Protein AF-A0A3A1YUF2-F1 (afdb_monomer_lite)

Sequence (286 aa):
MSAADQNLKYRLTNESRQTLGVTVYRIQALRDIEIDLPGVRRRVRAGELGGFVMSERNLSQTGQAWVADQALVIQHAHVGDDALLEDKAVARNWAQVQGKSRICGQTHIAERLQIKDLILLRGDWSRPEDIKAYREFSLLSNRYVRANASRLARLAMTHLQSDEALMQWHQNLQNMLPQANWTHNQVAARAQCLESVKALKYDRVEMRKVIEQMRGHLDLAYGSVLRELSKQLASYTKHADLLVDDIALAIRYNRVLDKAGLDEGDFRLMATPEYNGPDVLDADTE

Foldseek 3Di:
DPPVLQLFQKDFDPDWDQDPNAIKTKIFGQAWAFQDAVPDTDIDHHGHIAEIERDCQAEDRDAREGHHDPEYGYDLHHTDHNEYHDDHEYEDANEYHDEREYEDDNEYDYDNHYHYNYYHHHDYNPDPVNSVVVVVVLVVLLVVLLVLLLVLLQLLVLQLPQPVVLVVLLVLLVVPDDDPPDDPLQVVLSVLLNVLSVLSVVLSVVLVVLLVVLQVCLPPSPSVSSVVSSVSSNVSSVSNVVSLVSNLVSCVVHPVNVVSVDHSVVSCCNRRNRRPDDRSRDPPPD

Structure (mmCIF, N/CA/C/O backbone):
data_AF-A0A3A1YUF2-F1
#
_entry.id   AF-A0A3A1YUF2-F1
#
loop_
_atom_site.group_PDB
_atom_site.id
_atom_site.type_symbol
_atom_site.label_atom_id
_atom_site.label_alt_id
_atom_site.label_comp_id
_atom_site.label_asym_id
_atom_site.label_entity_id
_atom_site.label_seq_id
_atom_site.pdbx_PDB_ins_code
_atom_site.Cartn_x
_atom_site.Cartn_y
_atom_site.Cartn_z
_atom_site.occupancy
_atom_site.B_iso_or_equiv
_atom_site.auth_seq_id
_atom_site.auth_comp_id
_atom_site.auth_asym_id
_atom_site.auth_atom_id
_atom_site.pdbx_PDB_model_num
ATOM 1 N N . MET A 1 1 ? -36.509 -4.911 8.812 1.00 50.56 1 MET A N 1
ATOM 2 C CA . MET A 1 1 ? -35.325 -4.062 8.564 1.00 50.56 1 MET A CA 1
ATOM 3 C C . MET A 1 1 ? -35.785 -2.869 7.763 1.00 50.56 1 MET A C 1
ATOM 5 O O . MET A 1 1 ? -36.506 -3.065 6.790 1.00 50.56 1 MET A O 1
ATOM 9 N N . SER A 1 2 ? -35.467 -1.662 8.223 1.00 46.28 2 SER A N 1
ATOM 10 C CA . SER A 1 2 ? -35.780 -0.448 7.462 1.00 46.28 2 SER A CA 1
ATOM 11 C C . SER A 1 2 ? -34.851 -0.358 6.244 1.00 46.28 2 SER A C 1
ATOM 13 O O . SER A 1 2 ? -33.801 -1.000 6.223 1.00 46.28 2 SER A O 1
ATOM 15 N N . ALA A 1 3 ? -35.195 0.444 5.233 1.00 53.06 3 ALA A N 1
ATOM 16 C CA . ALA A 1 3 ? -34.330 0.662 4.067 1.00 53.06 3 ALA A CA 1
ATOM 17 C C . ALA A 1 3 ? -32.933 1.223 4.433 1.00 53.06 3 ALA A C 1
ATOM 19 O O . ALA A 1 3 ? -32.002 1.091 3.645 1.00 53.06 3 ALA A O 1
ATOM 20 N N . ALA A 1 4 ? -32.760 1.787 5.638 1.00 55.41 4 ALA A N 1
ATOM 21 C CA . ALA A 1 4 ? -31.475 2.267 6.145 1.00 55.41 4 ALA A CA 1
ATOM 22 C C . ALA A 1 4 ? -30.536 1.139 6.634 1.00 55.41 4 ALA A C 1
ATOM 24 O O . ALA A 1 4 ? -29.321 1.319 6.627 1.00 55.41 4 ALA A O 1
ATOM 25 N N . ASP A 1 5 ? -31.066 -0.038 6.994 1.00 56.66 5 ASP A N 1
ATOM 26 C CA . ASP A 1 5 ? -30.263 -1.161 7.513 1.00 56.66 5 ASP A CA 1
ATOM 27 C C . ASP A 1 5 ? -29.529 -1.947 6.415 1.00 56.66 5 ASP A C 1
ATOM 29 O O . ASP A 1 5 ? -28.624 -2.724 6.712 1.00 56.66 5 ASP A O 1
ATOM 33 N N . GLN A 1 6 ? -29.910 -1.784 5.143 1.00 63.34 6 GLN A N 1
ATOM 34 C CA . GLN A 1 6 ? -29.400 -2.625 4.051 1.00 63.34 6 GLN A CA 1
ATOM 35 C C . GLN A 1 6 ? -27.923 -2.384 3.707 1.00 63.34 6 GLN A C 1
ATOM 37 O O . GLN A 1 6 ? -27.335 -3.202 3.006 1.00 63.34 6 GLN A O 1
ATOM 42 N N . ASN A 1 7 ? -27.316 -1.299 4.200 1.00 82.81 7 ASN A N 1
ATOM 43 C CA . ASN A 1 7 ? -25.930 -0.947 3.878 1.00 82.81 7 ASN A CA 1
ATOM 44 C C . ASN A 1 7 ? -25.003 -0.859 5.103 1.00 82.81 7 ASN A C 1
ATOM 46 O O . ASN A 1 7 ? -23.858 -0.421 4.988 1.00 82.81 7 ASN A O 1
ATOM 50 N N . LEU A 1 8 ? -25.488 -1.258 6.281 1.00 93.56 8 LEU A N 1
ATOM 51 C CA . LEU A 1 8 ? -24.674 -1.297 7.493 1.00 93.56 8 LEU A CA 1
ATOM 52 C C . LEU A 1 8 ? -23.756 -2.525 7.483 1.00 93.56 8 LEU A C 1
ATOM 54 O O . LEU A 1 8 ? -24.117 -3.601 7.007 1.00 93.56 8 LEU A O 1
ATOM 58 N N . LYS A 1 9 ? -22.553 -2.373 8.039 1.00 96.50 9 LYS A N 1
ATOM 59 C CA . LYS A 1 9 ? -21.593 -3.472 8.194 1.00 96.50 9 LYS A CA 1
ATOM 60 C C . LYS A 1 9 ? -21.956 -4.358 9.383 1.00 96.50 9 LYS A C 1
ATOM 62 O O . LYS A 1 9 ? -21.853 -5.580 9.293 1.00 96.50 9 LYS A O 1
ATOM 67 N N . TYR A 1 10 ? -22.383 -3.751 10.485 1.00 97.94 10 TYR A N 1
ATOM 68 C CA . TYR A 1 10 ? -22.740 -4.449 11.717 1.00 97.94 10 TYR A CA 1
ATOM 69 C C . TYR A 1 10 ? -23.825 -3.698 12.493 1.00 97.94 10 TYR A C 1
ATOM 71 O O . TYR A 1 10 ? -24.058 -2.512 12.255 1.00 97.94 10 TYR A O 1
ATOM 79 N N . ARG A 1 11 ? -24.448 -4.383 13.456 1.00 97.81 11 ARG A N 1
ATOM 80 C CA . ARG A 1 11 ? -25.351 -3.787 14.453 1.00 97.81 11 ARG A CA 1
ATOM 81 C C . ARG A 1 11 ? -24.926 -4.120 15.878 1.00 97.81 11 ARG A 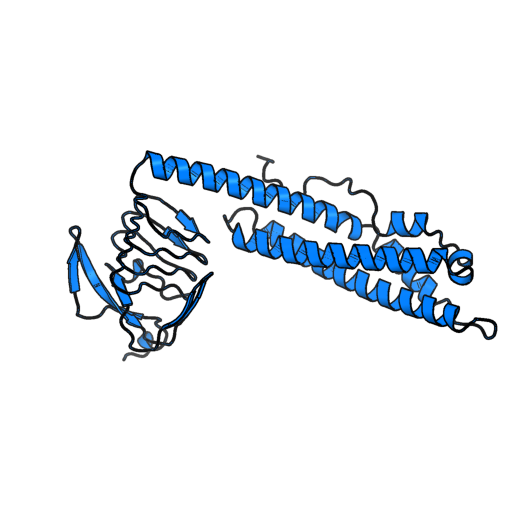C 1
ATOM 83 O O . ARG A 1 11 ? -24.278 -5.143 16.107 1.00 97.81 11 ARG A O 1
ATOM 90 N N . LEU A 1 12 ? -25.351 -3.296 16.832 1.00 98.19 12 LEU A N 1
ATOM 91 C CA . LEU A 1 12 ? -25.324 -3.646 18.253 1.00 98.19 12 LEU A CA 1
ATOM 92 C C . LEU A 1 12 ? -26.486 -4.598 18.565 1.00 98.19 12 LEU A C 1
ATOM 94 O O . LEU A 1 12 ? -27.598 -4.420 18.067 1.00 98.19 12 LEU A O 1
ATOM 98 N N . THR A 1 13 ? -26.228 -5.627 19.364 1.00 98.19 13 THR A N 1
ATOM 99 C CA . THR A 1 13 ? -27.254 -6.575 19.821 1.00 98.19 13 THR A CA 1
ATOM 100 C C . THR A 1 13 ? -27.750 -6.220 21.226 1.00 98.19 13 THR A C 1
ATOM 102 O O . THR A 1 13 ? -27.206 -5.342 21.893 1.00 98.19 13 THR A O 1
ATOM 105 N N . ASN A 1 14 ? -28.766 -6.945 21.703 1.00 97.00 14 ASN A N 1
ATOM 106 C CA . ASN A 1 14 ? -29.275 -6.806 23.071 1.00 97.00 14 ASN A CA 1
ATOM 107 C C . ASN A 1 14 ? -28.383 -7.500 24.122 1.00 97.00 14 ASN A C 1
ATOM 109 O O . ASN A 1 14 ? -28.607 -7.320 25.319 1.00 97.00 14 ASN A O 1
ATOM 113 N N . GLU A 1 15 ? -27.385 -8.294 23.708 1.00 97.88 15 GLU A N 1
ATOM 114 C CA . GLU A 1 15 ? -26.385 -8.845 24.628 1.00 97.88 15 GLU A CA 1
ATOM 115 C C . GLU A 1 15 ? -25.483 -7.697 25.096 1.00 97.88 15 GLU A C 1
ATOM 117 O O . GLU A 1 15 ? -24.691 -7.147 24.325 1.00 97.88 15 GLU A O 1
ATOM 122 N N . SER A 1 16 ? -25.619 -7.329 26.369 1.00 97.06 16 SER A N 1
ATOM 123 C CA . SER A 1 16 ? -24.872 -6.234 26.979 1.00 97.06 16 SER A CA 1
ATOM 124 C C . SER A 1 16 ? -24.291 -6.625 28.332 1.00 97.06 16 SER A C 1
ATOM 126 O O . SER A 1 16 ? -24.786 -7.530 29.007 1.00 97.06 16 SER A O 1
ATOM 128 N N . ARG A 1 17 ? -23.208 -5.950 28.729 1.00 96.81 17 ARG A N 1
ATOM 129 C CA . ARG A 1 17 ? -22.600 -6.113 30.056 1.00 96.81 17 ARG A CA 1
ATOM 130 C C . ARG A 1 17 ? -21.984 -4.815 30.560 1.00 96.81 17 ARG A C 1
ATOM 132 O O . ARG A 1 17 ? -21.556 -3.973 29.775 1.00 96.81 17 ARG A O 1
ATOM 139 N N . GLN A 1 18 ? -21.903 -4.688 31.881 1.00 96.50 18 GLN A N 1
ATOM 140 C CA . GLN A 1 18 ? -21.123 -3.648 32.550 1.00 96.50 18 GLN A CA 1
ATOM 141 C C . GLN A 1 18 ? -19.660 -4.089 32.639 1.00 96.50 18 GLN A C 1
ATOM 143 O O . GLN A 1 18 ? -19.352 -5.188 33.101 1.00 96.50 18 GLN A O 1
ATOM 148 N N . THR A 1 19 ? -18.738 -3.264 32.154 1.00 92.06 19 THR A N 1
ATOM 149 C CA . THR A 1 19 ? -17.296 -3.542 32.180 1.00 92.06 19 THR A CA 1
ATOM 150 C C . THR A 1 19 ? -16.536 -2.225 32.204 1.00 92.06 19 THR A C 1
ATOM 152 O O . THR A 1 19 ? -16.857 -1.318 31.445 1.00 92.06 19 THR A O 1
ATOM 155 N N . LEU A 1 20 ? -15.527 -2.106 33.075 1.00 88.19 20 LEU A N 1
ATOM 156 C CA . LEU A 1 20 ? -14.700 -0.894 33.207 1.00 88.19 20 LEU A CA 1
ATOM 157 C C . LEU A 1 20 ? -15.525 0.402 33.391 1.00 88.19 20 LEU A C 1
ATOM 159 O O . LEU A 1 20 ? -15.140 1.462 32.906 1.00 88.19 20 LEU A O 1
ATOM 163 N N . GLY A 1 21 ? -16.666 0.308 34.084 1.00 91.00 21 GLY A N 1
ATOM 164 C CA . GLY A 1 21 ? -17.545 1.447 34.376 1.00 91.00 21 GLY A CA 1
ATOM 165 C C . GLY A 1 21 ? -18.433 1.907 33.215 1.00 91.00 21 GLY A C 1
ATOM 166 O O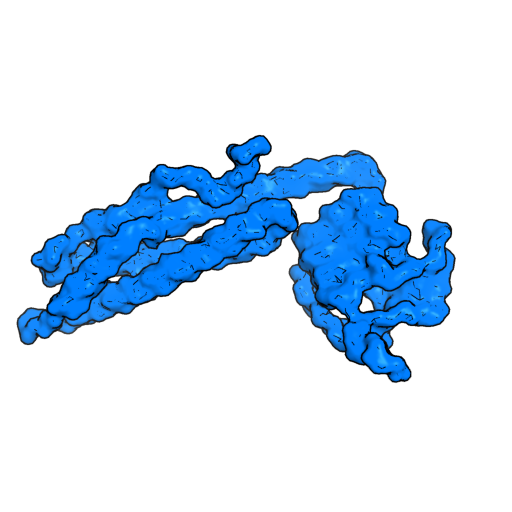 . GLY A 1 21 ? -19.076 2.946 33.335 1.00 91.00 21 GLY A O 1
ATOM 167 N N . VAL A 1 22 ? -18.485 1.163 32.105 1.00 95.50 22 VAL A N 1
ATOM 168 C CA . VAL A 1 22 ? -19.361 1.457 30.963 1.00 95.50 22 VAL A CA 1
ATOM 169 C C . VAL A 1 22 ? -20.212 0.246 30.586 1.00 95.50 22 VAL A C 1
ATOM 171 O O . VAL A 1 22 ? -19.826 -0.906 30.792 1.00 95.50 22 VAL A O 1
ATOM 174 N N . THR A 1 23 ? -21.381 0.507 30.000 1.00 97.94 23 THR A N 1
ATOM 175 C CA . THR A 1 23 ? -22.179 -0.536 29.343 1.00 97.94 23 THR A CA 1
ATOM 176 C C . THR A 1 23 ? -21.652 -0.760 27.934 1.00 97.94 23 THR A C 1
ATOM 178 O O . THR A 1 23 ? -21.438 0.197 27.192 1.00 97.94 23 THR A O 1
ATOM 181 N N . VAL A 1 24 ? -21.452 -2.022 27.567 1.00 98.38 24 VAL A N 1
ATOM 182 C CA . VAL A 1 24 ? -21.020 -2.418 26.225 1.00 98.38 24 VAL A CA 1
ATOM 183 C C . VAL A 1 24 ? -21.976 -3.424 25.619 1.00 98.38 24 VAL A C 1
ATOM 185 O O . VAL A 1 24 ? -22.599 -4.196 26.345 1.00 98.38 24 VAL A O 1
ATOM 188 N N . TYR A 1 25 ? -22.048 -3.427 24.293 1.00 98.56 25 TYR A N 1
ATOM 189 C CA . TYR A 1 25 ? -22.961 -4.240 23.502 1.00 98.56 25 TYR A CA 1
ATOM 190 C C . TYR A 1 25 ? -22.169 -5.135 22.558 1.00 98.56 25 TYR A C 1
ATOM 192 O O . TYR A 1 25 ? -21.207 -4.691 21.923 1.00 98.56 25 TYR A O 1
ATOM 200 N N . ARG A 1 26 ? -22.572 -6.401 22.466 1.00 98.62 26 ARG A N 1
ATOM 201 C CA . ARG A 1 26 ? -22.025 -7.346 21.491 1.00 98.62 26 ARG A CA 1
ATOM 202 C C . ARG A 1 26 ? -22.400 -6.886 20.085 1.00 98.62 26 ARG A C 1
ATOM 204 O O . ARG A 1 26 ? -23.567 -6.562 19.845 1.00 98.62 26 ARG A O 1
ATOM 211 N N . ILE A 1 27 ? -21.445 -6.910 19.160 1.00 98.56 27 ILE A N 1
ATOM 212 C CA . ILE A 1 27 ? -21.705 -6.618 17.744 1.00 98.56 27 ILE A CA 1
ATOM 213 C C . ILE A 1 27 ? -22.105 -7.874 16.965 1.00 98.56 27 ILE A C 1
ATOM 215 O O . ILE A 1 27 ? -21.658 -8.978 17.277 1.00 98.56 27 ILE A O 1
ATOM 219 N N . GLN A 1 28 ? -22.907 -7.695 15.917 1.00 98.44 28 GLN A N 1
ATOM 220 C CA . GLN A 1 28 ? -23.255 -8.741 14.956 1.00 98.44 28 GLN A CA 1
ATOM 221 C C . GLN A 1 28 ? -23.063 -8.239 13.525 1.00 98.44 28 GLN A C 1
ATOM 223 O O . GLN A 1 28 ? -23.552 -7.159 13.183 1.00 98.44 28 GLN A O 1
ATOM 228 N N . ALA A 1 29 ? -22.393 -9.032 12.690 1.00 98.19 29 ALA A N 1
ATOM 229 C CA . ALA A 1 29 ? -22.180 -8.718 11.283 1.00 98.19 29 ALA A CA 1
ATOM 230 C C . ALA A 1 29 ? -23.509 -8.742 10.512 1.00 98.19 29 ALA A C 1
ATOM 232 O O . ALA A 1 29 ? -24.333 -9.637 10.701 1.00 98.19 29 ALA A O 1
ATOM 233 N N . LEU A 1 30 ? -23.716 -7.770 9.625 1.00 97.44 30 LEU A N 1
ATOM 234 C CA . LEU A 1 30 ? -24.902 -7.687 8.758 1.00 97.44 30 LEU A CA 1
ATOM 235 C C . LEU A 1 30 ? -24.618 -8.124 7.317 1.00 97.44 30 LEU A C 1
ATOM 237 O O . LEU A 1 30 ? -25.541 -8.363 6.544 1.00 97.44 30 LEU A O 1
ATOM 241 N N . ARG A 1 31 ? -23.339 -8.268 6.973 1.00 95.56 31 ARG A N 1
ATOM 242 C CA . ARG A 1 31 ? -22.833 -8.765 5.694 1.00 95.56 31 ARG A CA 1
ATOM 243 C C . ARG A 1 31 ? -21.515 -9.494 5.919 1.00 95.56 31 ARG A C 1
ATOM 245 O O . ARG A 1 31 ? -20.941 -9.391 7.001 1.00 95.56 31 ARG A O 1
ATOM 252 N N . ASP A 1 32 ? -21.035 -10.181 4.892 1.00 96.75 32 ASP A N 1
ATOM 253 C CA . ASP A 1 32 ? -19.700 -10.769 4.923 1.00 96.75 32 ASP A CA 1
ATOM 254 C C . ASP A 1 32 ? -18.628 -9.667 4.990 1.00 96.75 32 ASP A C 1
ATOM 256 O O . ASP A 1 32 ? -18.712 -8.662 4.277 1.00 96.75 32 ASP A O 1
ATOM 260 N N . ILE A 1 33 ? -17.628 -9.859 5.850 1.00 97.00 33 ILE A N 1
ATOM 261 C CA . ILE A 1 33 ? -16.488 -8.949 6.040 1.00 97.00 33 ILE A CA 1
ATOM 262 C C . ILE A 1 33 ? -15.215 -9.759 5.812 1.00 97.00 33 ILE A C 1
ATOM 264 O O . ILE A 1 33 ? -15.014 -10.805 6.436 1.00 97.00 33 ILE A O 1
ATOM 268 N N . GLU A 1 34 ? -14.366 -9.286 4.906 1.00 97.00 34 GLU A N 1
ATOM 269 C CA . GLU A 1 34 ? -13.116 -9.957 4.551 1.00 97.00 34 GLU A CA 1
ATOM 270 C C . GLU A 1 34 ? -11.965 -9.376 5.358 1.00 97.00 34 GLU A C 1
ATOM 272 O O . GLU A 1 34 ? -11.622 -8.204 5.221 1.00 97.00 34 GLU A O 1
ATOM 277 N N . ILE A 1 35 ? -11.345 -10.212 6.183 1.00 96.62 35 ILE A N 1
ATOM 278 C CA . ILE A 1 35 ? -10.164 -9.857 6.959 1.00 96.62 35 ILE A CA 1
ATOM 279 C C . ILE A 1 35 ? -8.937 -10.379 6.214 1.00 96.62 35 ILE A C 1
ATOM 281 O O . ILE A 1 35 ? -8.711 -11.589 6.169 1.00 96.62 35 ILE A O 1
ATOM 285 N N . ASP A 1 36 ? -8.133 -9.467 5.665 1.00 94.19 36 ASP A N 1
ATOM 286 C CA . ASP A 1 36 ? -6.840 -9.757 5.029 1.00 94.19 36 ASP A CA 1
ATOM 287 C C . ASP A 1 36 ? -5.730 -8.921 5.680 1.00 94.19 36 ASP A C 1
ATOM 289 O O . ASP A 1 36 ? -5.407 -7.805 5.261 1.00 94.19 36 ASP A O 1
ATOM 293 N N . LEU A 1 37 ? -5.157 -9.477 6.748 1.00 91.31 37 LEU A N 1
ATOM 294 C CA . LEU A 1 37 ? -4.070 -8.885 7.522 1.00 91.31 37 LEU A CA 1
ATOM 295 C C . LEU A 1 37 ? -2.851 -9.820 7.529 1.00 91.31 37 LEU A C 1
ATOM 297 O O . LEU A 1 37 ? -2.991 -11.035 7.359 1.00 91.31 37 LEU A O 1
ATOM 301 N N . PRO A 1 38 ? -1.627 -9.310 7.760 1.00 82.06 38 PRO A N 1
ATOM 302 C CA . PRO A 1 38 ? -0.458 -10.176 7.852 1.00 82.06 38 PRO A CA 1
ATOM 303 C C . PRO A 1 38 ? -0.636 -11.238 8.948 1.00 82.06 38 PRO A C 1
ATOM 305 O O . PRO A 1 38 ? -0.854 -10.930 10.121 1.00 82.06 38 PRO A O 1
ATOM 308 N N . GLY A 1 39 ? -0.560 -12.507 8.547 1.00 86.12 39 GLY A N 1
ATOM 309 C CA . GLY A 1 39 ? -0.742 -13.654 9.437 1.00 86.12 39 GLY A CA 1
ATOM 310 C C . GLY A 1 39 ? -2.196 -14.033 9.748 1.00 86.12 39 GLY A C 1
ATOM 311 O O . GLY A 1 39 ? -2.388 -15.000 10.479 1.00 86.12 39 GLY A O 1
ATOM 312 N N . VAL A 1 40 ? -3.207 -13.332 9.212 1.00 91.25 40 VAL A N 1
ATOM 313 C CA . VAL A 1 40 ? -4.631 -13.702 9.350 1.00 91.25 40 VAL A CA 1
ATOM 314 C C . VAL A 1 40 ? -5.397 -13.414 8.069 1.00 91.25 40 VAL A C 1
ATOM 316 O O . VAL A 1 40 ? -5.537 -12.266 7.659 1.00 91.25 40 VAL A O 1
ATOM 319 N N . ARG A 1 41 ? -5.978 -14.469 7.496 1.00 95.31 41 ARG A N 1
ATOM 320 C CA . ARG A 1 41 ? -6.968 -14.375 6.423 1.00 95.31 41 ARG A CA 1
ATOM 321 C C . ARG A 1 41 ? -8.220 -15.126 6.830 1.00 95.31 41 ARG A C 1
ATOM 323 O O . ARG A 1 41 ? -8.160 -16.341 7.013 1.00 95.31 41 ARG A O 1
ATOM 330 N N . ARG A 1 42 ? -9.333 -14.415 7.006 1.00 95.50 42 ARG A N 1
ATOM 331 C CA . ARG A 1 42 ? -10.628 -15.028 7.331 1.00 95.50 42 ARG A CA 1
ATOM 332 C C . ARG A 1 42 ? -11.792 -14.172 6.855 1.00 95.50 42 ARG A C 1
ATOM 334 O O . ARG A 1 42 ? -11.677 -12.957 6.767 1.00 95.50 42 ARG A O 1
ATOM 341 N N . ARG A 1 43 ? -12.934 -14.821 6.663 1.00 97.31 43 ARG A N 1
ATOM 342 C CA . ARG A 1 43 ? -14.212 -14.169 6.389 1.00 97.31 43 ARG A CA 1
ATOM 343 C C . ARG A 1 43 ? -15.098 -14.245 7.626 1.00 97.31 43 ARG A C 1
ATOM 345 O O . ARG A 1 43 ? -15.360 -15.348 8.100 1.00 97.31 43 ARG A O 1
ATOM 352 N N . VAL A 1 44 ? -15.577 -13.098 8.098 1.00 97.88 44 VAL A N 1
ATOM 353 C CA . VAL A 1 44 ? -16.673 -13.012 9.075 1.00 97.88 44 VAL A CA 1
ATOM 354 C C . VAL A 1 44 ? -17.972 -13.101 8.292 1.00 97.88 44 VAL A C 1
ATOM 356 O O . VAL A 1 44 ? -18.171 -12.321 7.359 1.00 97.88 44 VAL A O 1
ATOM 359 N N . ARG A 1 45 ? -18.837 -14.058 8.620 1.00 97.94 45 ARG A N 1
ATOM 360 C CA . ARG A 1 45 ? -20.087 -14.268 7.875 1.00 97.94 45 ARG A CA 1
ATOM 361 C C . ARG A 1 45 ? -21.189 -13.339 8.364 1.00 97.94 45 ARG A C 1
ATOM 363 O O . ARG A 1 45 ? -21.256 -13.007 9.547 1.00 97.94 45 ARG A O 1
ATOM 370 N N . ALA A 1 46 ? -22.112 -12.982 7.477 1.00 97.25 46 ALA A N 1
ATOM 371 C CA . ALA A 1 46 ? -23.345 -12.314 7.887 1.00 97.25 46 ALA A CA 1
ATOM 372 C C . ALA A 1 46 ? -24.040 -13.088 9.031 1.00 97.25 46 ALA A C 1
ATOM 374 O O . ALA A 1 46 ? -24.226 -14.304 8.961 1.00 97.25 46 ALA A O 1
ATOM 375 N N . GLY A 1 47 ? -24.413 -12.380 10.098 1.00 97.44 47 GLY A N 1
ATOM 376 C CA . GLY A 1 47 ? -25.005 -12.946 11.311 1.00 97.44 47 GLY A CA 1
ATOM 377 C C . GLY A 1 47 ? -24.005 -13.387 12.387 1.00 97.44 47 GLY A C 1
ATOM 378 O O . GLY A 1 47 ? -24.435 -13.646 13.513 1.00 97.44 47 GLY A O 1
ATOM 379 N N . GLU A 1 48 ? -22.704 -13.435 12.095 1.00 98.50 48 GLU A N 1
ATOM 380 C CA . GLU A 1 48 ? -21.663 -13.806 13.060 1.00 98.50 48 GLU A CA 1
ATOM 381 C C . GLU A 1 48 ? -21.511 -12.746 14.163 1.00 98.50 48 GLU A C 1
ATOM 383 O O . GLU A 1 48 ? -21.588 -11.538 13.913 1.00 98.50 48 GLU A O 1
ATOM 388 N N . LEU A 1 49 ? -21.326 -13.206 15.403 1.00 98.50 49 LEU A N 1
ATOM 389 C CA . LEU A 1 49 ? -21.112 -12.342 16.563 1.00 98.50 49 LEU A CA 1
ATOM 390 C C . LEU A 1 49 ? -19.630 -11.982 16.697 1.00 98.50 49 LEU A C 1
ATOM 392 O O . LEU A 1 49 ? -18.760 -12.833 16.539 1.00 98.50 49 LEU A O 1
ATOM 396 N N . GLY A 1 50 ? -19.356 -10.722 17.028 1.00 98.12 50 GLY A N 1
ATOM 397 C CA . GLY A 1 50 ? -18.007 -10.220 17.286 1.00 98.12 50 GLY A CA 1
ATOM 398 C C . GLY A 1 50 ? -17.717 -10.010 18.773 1.00 98.12 50 GLY A C 1
ATOM 399 O O . GLY A 1 50 ? -18.273 -10.670 19.650 1.00 98.12 50 GLY A O 1
ATOM 400 N N . GLY A 1 51 ? -16.838 -9.059 19.066 1.00 98.44 51 GLY A N 1
ATOM 401 C CA . GLY A 1 51 ? -16.572 -8.567 20.412 1.00 98.44 51 GLY A CA 1
ATOM 402 C C . GLY A 1 51 ? -17.582 -7.505 20.848 1.00 98.44 51 GLY A C 1
ATOM 403 O O . GLY A 1 51 ? -18.747 -7.512 20.439 1.00 98.44 51 GLY A O 1
ATOM 404 N N . PHE A 1 52 ? -17.134 -6.592 21.706 1.00 98.62 52 PHE A N 1
ATOM 405 C CA . PHE A 1 52 ? -17.993 -5.623 22.378 1.00 98.62 52 PHE A CA 1
ATOM 406 C C . PHE A 1 52 ? -17.557 -4.188 22.114 1.00 98.62 52 PHE A C 1
ATOM 408 O O . PHE A 1 52 ? -16.374 -3.849 22.197 1.00 98.62 52 PHE A O 1
ATOM 415 N N . VAL A 1 53 ? -18.537 -3.320 21.884 1.00 98.62 53 VAL A N 1
ATOM 416 C CA . VAL A 1 53 ? -18.323 -1.878 21.747 1.00 98.62 53 VAL A CA 1
ATOM 417 C C . VAL A 1 53 ? -19.284 -1.101 22.643 1.00 98.62 53 VAL A C 1
ATOM 419 O O . VAL A 1 53 ? -20.386 -1.565 22.931 1.00 98.62 53 VAL A O 1
ATOM 422 N N . MET A 1 54 ? -18.880 0.082 23.108 1.00 98.06 54 MET A N 1
ATOM 423 C CA . MET A 1 54 ? -19.759 0.949 23.910 1.00 98.06 54 MET A CA 1
ATOM 424 C C . MET A 1 54 ? -20.854 1.604 23.055 1.00 98.06 54 MET A C 1
ATOM 426 O O . MET A 1 54 ? -21.979 1.790 23.512 1.00 98.06 54 MET A O 1
ATOM 430 N N . SER A 1 55 ? -20.523 1.968 21.817 1.00 97.38 55 SER A N 1
ATOM 431 C CA . SER A 1 55 ? -21.423 2.615 20.863 1.00 97.38 55 SER A CA 1
ATOM 432 C C . SER A 1 55 ? -20.949 2.386 19.427 1.00 97.38 55 SER A C 1
ATOM 434 O O . SER A 1 55 ? -19.796 2.019 19.199 1.00 97.38 55 SER A O 1
ATOM 436 N N . GLU A 1 56 ? -21.792 2.696 18.443 1.00 96.50 56 GLU A N 1
ATOM 437 C CA . GLU A 1 56 ? -21.432 2.620 17.017 1.00 96.50 56 GLU A CA 1
ATOM 438 C C . GLU A 1 56 ? -20.249 3.525 16.632 1.00 96.50 56 GLU A C 1
ATOM 440 O O . GLU A 1 56 ? -19.579 3.291 15.632 1.00 96.50 56 GLU A O 1
ATOM 445 N N . ARG A 1 57 ? -19.932 4.544 17.444 1.00 97.50 57 ARG A N 1
ATOM 446 C CA . ARG A 1 57 ? -18.777 5.427 17.209 1.00 97.50 57 ARG A CA 1
ATOM 447 C C . ARG A 1 57 ? -17.439 4.710 17.384 1.00 97.50 57 ARG A C 1
ATOM 449 O O . ARG A 1 57 ? -16.424 5.182 16.876 1.00 97.50 57 ARG A O 1
ATOM 456 N N . ASN A 1 58 ? -17.419 3.600 18.118 1.00 98.50 58 ASN A N 1
ATOM 457 C CA . ASN A 1 58 ? -16.190 2.905 18.485 1.00 98.50 58 ASN A CA 1
ATOM 458 C C . ASN A 1 58 ? -15.654 1.987 17.375 1.00 98.50 58 ASN A C 1
ATOM 460 O O . ASN A 1 58 ? -14.468 1.670 17.377 1.00 98.50 58 ASN A O 1
ATOM 464 N N . LEU A 1 59 ? -16.489 1.581 16.417 1.00 98.50 59 LEU A N 1
ATOM 465 C CA . LEU A 1 59 ? -16.088 0.744 15.286 1.00 98.50 59 LEU A CA 1
ATOM 466 C C . LEU A 1 59 ? -16.683 1.314 13.997 1.00 98.50 59 LEU A C 1
ATOM 468 O O . LEU A 1 59 ? -17.895 1.475 13.887 1.00 98.50 59 LEU A O 1
ATOM 472 N N . SER A 1 60 ? -15.846 1.616 13.009 1.00 97.56 60 SER A N 1
ATOM 473 C CA . SER A 1 60 ? -16.316 2.192 11.747 1.00 97.56 60 SER A CA 1
ATOM 474 C C . SER A 1 60 ? -17.319 1.276 11.040 1.00 97.56 60 SER A C 1
ATOM 476 O O . SER A 1 60 ? -17.120 0.063 10.989 1.00 97.56 60 SER A O 1
ATOM 478 N N . GLN A 1 61 ? -18.369 1.848 10.445 1.00 96.69 61 GLN A N 1
ATOM 479 C CA . GLN A 1 61 ? -19.280 1.136 9.536 1.00 96.69 61 GLN A CA 1
ATOM 480 C C . GLN A 1 61 ? -18.675 0.950 8.130 1.00 96.69 61 GLN A C 1
ATOM 482 O O . GLN A 1 61 ? -19.123 0.092 7.372 1.00 96.69 61 GLN A O 1
ATOM 487 N N . THR A 1 62 ? -17.632 1.710 7.786 1.00 94.25 62 THR A N 1
ATOM 488 C CA . THR A 1 62 ? -16.884 1.581 6.527 1.00 94.25 62 THR A CA 1
ATOM 489 C C . THR A 1 62 ? -15.625 0.725 6.714 1.00 94.25 62 THR A C 1
ATOM 491 O O . THR A 1 62 ? -15.246 0.396 7.843 1.00 94.25 62 THR A O 1
ATOM 494 N N . GLY A 1 63 ? -14.997 0.320 5.604 1.00 93.75 63 GLY A N 1
ATOM 495 C CA . GLY A 1 63 ? -13.812 -0.550 5.617 1.00 93.75 63 GLY A CA 1
ATOM 496 C C . GLY A 1 63 ? -14.080 -1.956 6.171 1.00 93.75 63 GLY A C 1
ATOM 497 O O . GLY A 1 63 ? -15.228 -2.314 6.461 1.00 93.75 63 GLY A O 1
ATOM 498 N N . GLN A 1 64 ? -13.020 -2.749 6.329 1.00 96.44 64 GLN A N 1
ATOM 499 C CA . GLN A 1 64 ? -13.083 -4.127 6.835 1.00 96.44 6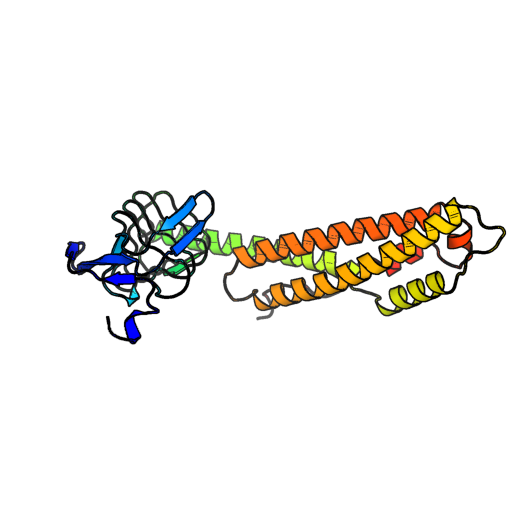4 GLN A CA 1
ATOM 500 C C . GLN A 1 64 ? -12.829 -4.254 8.345 1.00 96.44 64 GLN A C 1
ATOM 502 O O . GLN A 1 64 ? -12.763 -5.364 8.866 1.00 96.44 64 GLN A O 1
ATOM 507 N N . ALA A 1 65 ? -12.722 -3.135 9.069 1.00 97.56 65 ALA A N 1
ATOM 508 C CA . ALA A 1 65 ? -12.440 -3.150 10.496 1.00 97.56 65 ALA A CA 1
ATOM 509 C C . ALA A 1 65 ? -13.428 -4.021 11.282 1.00 97.56 65 ALA A C 1
ATOM 511 O O . ALA A 1 65 ? -14.645 -3.922 11.071 1.00 97.56 65 ALA A O 1
ATOM 512 N N . TRP A 1 66 ? -12.909 -4.825 12.209 1.00 98.50 66 TRP A N 1
ATOM 513 C CA . TRP A 1 66 ? -13.701 -5.773 12.986 1.00 98.50 66 TRP A CA 1
ATOM 514 C C . TRP A 1 66 ? -13.189 -5.922 14.419 1.00 98.50 66 TRP A C 1
ATOM 516 O O . TRP A 1 66 ? -11.990 -5.859 14.687 1.00 98.50 66 TRP A O 1
ATOM 526 N N . VAL A 1 67 ? -14.119 -6.147 15.346 1.00 98.56 67 VAL A N 1
ATOM 527 C CA . VAL A 1 67 ? -13.824 -6.495 16.740 1.00 98.56 67 VAL A CA 1
ATOM 528 C C . VAL A 1 67 ? -14.353 -7.908 16.956 1.00 98.56 67 VAL A C 1
ATOM 530 O O . VAL A 1 67 ? -15.548 -8.137 16.802 1.00 98.56 67 VAL A O 1
ATOM 533 N N . ALA A 1 68 ? -13.486 -8.854 17.294 1.00 97.88 68 ALA A N 1
ATOM 534 C CA . ALA A 1 68 ? -13.797 -10.271 17.455 1.00 97.88 68 ALA A CA 1
ATOM 535 C C . ALA A 1 68 ? -13.692 -10.731 18.921 1.00 97.88 68 ALA A C 1
ATOM 537 O O . ALA A 1 68 ? -13.211 -10.009 19.797 1.00 97.88 68 ALA A O 1
ATOM 538 N N . ASP A 1 69 ? -14.141 -11.959 19.175 1.00 97.12 69 ASP A N 1
ATOM 539 C CA . ASP A 1 69 ? -13.981 -12.686 20.436 1.00 97.12 69 ASP A CA 1
ATOM 540 C C . ASP A 1 69 ? -14.502 -11.936 21.679 1.00 97.12 69 ASP A C 1
ATOM 542 O O . ASP A 1 69 ? -15.704 -11.706 21.830 1.00 97.12 69 ASP A O 1
ATOM 546 N N . GLN A 1 70 ? -13.613 -11.605 22.618 1.00 96.81 70 GLN A N 1
ATOM 547 C CA . GLN A 1 70 ? -13.893 -10.841 23.835 1.00 96.81 70 GLN A CA 1
ATOM 548 C C . GLN A 1 70 ? -13.245 -9.454 23.796 1.00 96.81 70 GLN A C 1
ATOM 550 O O . GLN A 1 70 ? -13.196 -8.786 24.834 1.00 96.81 70 GLN A O 1
ATOM 555 N N . ALA A 1 71 ? -12.764 -9.020 22.628 1.00 98.06 71 ALA A N 1
ATOM 556 C CA . ALA A 1 71 ? -12.158 -7.713 22.482 1.00 98.06 71 ALA A CA 1
ATOM 557 C C . ALA A 1 71 ? -13.174 -6.596 22.752 1.00 98.06 71 ALA A C 1
ATOM 559 O O . ALA A 1 71 ? -14.387 -6.754 22.566 1.00 98.06 71 ALA A O 1
ATOM 560 N N . LEU A 1 72 ? -12.662 -5.468 23.236 1.00 98.00 72 LEU A N 1
ATOM 561 C CA . LEU A 1 72 ? -13.453 -4.402 23.831 1.00 98.00 72 LEU A CA 1
ATOM 562 C C . LEU A 1 72 ? -13.001 -3.035 23.316 1.00 98.00 72 LEU A C 1
ATOM 564 O O . LEU A 1 72 ? -11.837 -2.673 23.480 1.00 98.00 72 LEU A O 1
ATOM 568 N N . VAL A 1 73 ? -13.928 -2.250 22.760 1.00 98.50 73 VAL A N 1
ATOM 569 C CA . VAL A 1 73 ? -13.659 -0.868 22.324 1.00 98.50 73 VAL A CA 1
ATOM 570 C C . VAL A 1 73 ? -14.629 0.097 22.989 1.00 98.50 73 VAL A C 1
ATOM 572 O O . VAL A 1 73 ? -15.840 0.042 22.764 1.00 98.50 73 VAL A O 1
ATOM 575 N N . ILE A 1 74 ? -14.107 0.972 23.842 1.00 97.94 74 ILE A N 1
ATOM 576 C CA . ILE A 1 74 ? -14.922 1.791 24.749 1.00 97.94 74 ILE A CA 1
ATOM 577 C C . ILE A 1 74 ? -14.481 3.254 24.786 1.00 97.94 74 ILE A C 1
ATOM 579 O O . ILE A 1 74 ? -13.402 3.613 24.315 1.00 97.94 74 ILE A O 1
ATOM 583 N N . GLN A 1 75 ? -15.316 4.100 25.399 1.00 96.56 75 GLN A N 1
ATOM 584 C CA . GLN A 1 75 ? -15.083 5.543 25.535 1.00 96.56 75 GLN A CA 1
ATOM 585 C C . GLN A 1 75 ? -14.920 6.207 24.153 1.00 96.56 75 GLN A C 1
ATOM 587 O O . GLN A 1 75 ? -15.753 5.970 23.278 1.00 96.56 75 GLN A O 1
ATOM 592 N N . HIS A 1 76 ? -13.890 7.030 23.936 1.00 97.12 76 HIS A N 1
ATOM 593 C CA . HIS A 1 76 ? -13.605 7.684 22.652 1.00 97.12 76 HIS A CA 1
ATOM 594 C C . HIS A 1 76 ? -12.643 6.878 21.766 1.00 97.12 76 HIS A C 1
ATOM 596 O O . HIS A 1 76 ? -12.158 7.404 20.762 1.00 97.12 76 HIS A O 1
ATOM 602 N N . ALA A 1 77 ? -12.349 5.620 22.116 1.00 98.06 77 ALA A N 1
ATOM 603 C CA . ALA A 1 77 ? -11.518 4.782 21.271 1.00 98.06 77 ALA A CA 1
ATOM 604 C C . ALA A 1 77 ? -12.247 4.440 19.969 1.00 98.06 77 ALA A C 1
ATOM 606 O O . ALA A 1 77 ? -13.460 4.224 19.975 1.00 98.06 77 ALA A O 1
ATOM 607 N N . HIS A 1 78 ? -11.514 4.373 18.865 1.00 98.25 78 HIS A N 1
ATOM 608 C CA . HIS A 1 78 ? -12.081 4.101 17.551 1.00 98.25 78 HIS A CA 1
ATOM 609 C C . HIS A 1 78 ? -11.222 3.106 16.774 1.00 98.25 78 HIS A C 1
ATOM 611 O O . HIS A 1 78 ? -9.993 3.209 16.754 1.00 98.25 78 HIS A O 1
ATOM 617 N N . VAL A 1 79 ? -11.890 2.156 16.123 1.00 98.31 79 VAL A N 1
ATOM 618 C CA . VAL A 1 79 ? -11.286 1.162 15.232 1.00 98.31 79 VAL A CA 1
ATOM 619 C C . VAL A 1 79 ? -11.865 1.344 13.832 1.00 98.31 79 VAL A C 1
ATOM 621 O O . VAL A 1 79 ? -13.082 1.280 13.647 1.00 98.31 79 VAL A O 1
ATOM 624 N N . GLY A 1 80 ? -10.997 1.574 12.851 1.00 96.50 80 GLY A N 1
ATOM 625 C CA . GLY A 1 80 ? -11.376 1.892 11.475 1.00 96.50 80 GLY A CA 1
ATOM 626 C C . GLY A 1 80 ? -10.490 1.221 10.426 1.00 96.50 80 GLY A C 1
ATOM 627 O O . GLY A 1 80 ? -9.626 0.408 10.751 1.00 96.50 80 GLY A O 1
ATOM 628 N N . ASP A 1 81 ? -10.731 1.563 9.160 1.00 94.50 81 ASP A N 1
ATOM 629 C CA . ASP A 1 81 ? -10.074 0.990 7.978 1.00 94.50 81 ASP A CA 1
ATOM 630 C C . ASP A 1 81 ? -10.206 -0.541 7.913 1.00 94.50 81 ASP A C 1
ATOM 632 O O . ASP A 1 81 ? -11.329 -1.039 7.860 1.00 94.50 81 ASP A O 1
ATOM 636 N N . ASP A 1 82 ? -9.090 -1.274 7.946 1.00 94.50 82 ASP A N 1
ATOM 637 C CA . ASP A 1 82 ? -9.017 -2.740 7.901 1.00 94.50 82 ASP A CA 1
ATOM 638 C C . ASP A 1 82 ? -8.556 -3.334 9.247 1.00 94.50 82 ASP A C 1
ATOM 640 O O . ASP A 1 82 ? -8.123 -4.485 9.315 1.00 94.50 82 ASP A O 1
ATOM 644 N N . ALA A 1 83 ? -8.609 -2.553 10.331 1.00 96.88 83 ALA A N 1
ATOM 645 C CA . ALA A 1 83 ? -8.045 -2.958 11.610 1.00 96.88 83 ALA A CA 1
ATOM 646 C C . ALA A 1 83 ? -8.850 -4.074 12.298 1.00 96.88 83 ALA A C 1
ATOM 648 O O . ALA A 1 83 ? -10.078 -4.033 12.372 1.00 96.88 83 ALA A O 1
ATOM 649 N N . LEU A 1 84 ? -8.146 -5.038 12.891 1.00 97.88 84 LEU A N 1
ATOM 650 C CA . LEU A 1 84 ? -8.733 -6.138 13.653 1.00 97.88 84 LEU A CA 1
ATOM 651 C C . LEU A 1 84 ? -8.331 -6.056 15.125 1.00 97.88 84 LEU A C 1
ATOM 653 O O . LEU A 1 84 ? -7.143 -6.059 15.451 1.00 97.88 84 LEU A O 1
ATOM 657 N N . LEU A 1 85 ? -9.323 -6.058 16.012 1.00 98.19 85 LEU A N 1
ATOM 658 C CA . LEU A 1 85 ? -9.145 -6.320 17.441 1.00 98.19 85 LEU A CA 1
ATOM 659 C C . LEU A 1 85 ? -9.732 -7.691 17.774 1.00 98.19 85 LEU A C 1
ATOM 661 O O . LEU A 1 85 ? -10.878 -7.950 17.426 1.00 98.19 85 LEU A O 1
ATOM 665 N N . GLU A 1 86 ? -8.990 -8.561 18.454 1.00 96.81 86 GLU A N 1
ATOM 666 C CA . GLU A 1 86 ? -9.441 -9.924 18.776 1.00 96.81 86 GLU A CA 1
ATOM 667 C C . GLU A 1 86 ? -8.909 -10.434 20.129 1.00 96.81 86 GLU A C 1
ATOM 669 O O . GLU A 1 86 ? -8.252 -9.698 20.874 1.00 96.81 86 GLU A O 1
ATOM 674 N N . ASP A 1 87 ? -9.236 -11.679 20.482 1.00 96.69 87 ASP A N 1
ATOM 675 C CA . ASP A 1 87 ? -8.977 -12.288 21.789 1.00 96.69 87 ASP A CA 1
ATOM 676 C C . ASP A 1 87 ? -9.576 -11.486 22.962 1.00 96.69 87 ASP A C 1
ATOM 678 O O . ASP A 1 87 ? -10.793 -11.432 23.132 1.00 96.69 87 ASP A O 1
ATOM 682 N N . LYS A 1 88 ? -8.727 -10.890 23.812 1.00 95.94 88 LYS A N 1
ATOM 683 C CA . LYS A 1 88 ? -9.088 -10.091 24.994 1.00 95.94 88 LYS A CA 1
ATOM 684 C C . LYS A 1 88 ? -8.534 -8.666 24.891 1.00 95.94 88 LYS A C 1
ATOM 686 O O . LYS A 1 88 ? -8.347 -8.012 25.918 1.00 95.94 88 LYS A O 1
ATOM 691 N N . ALA A 1 89 ? -8.234 -8.199 23.678 1.00 97.44 89 ALA A N 1
ATOM 692 C CA . ALA A 1 89 ? -7.687 -6.869 23.458 1.00 97.44 89 ALA A CA 1
ATOM 693 C C . ALA A 1 89 ? -8.661 -5.770 23.916 1.00 97.44 89 ALA A C 1
ATOM 695 O O . ALA A 1 89 ? -9.871 -5.869 23.716 1.00 97.44 89 ALA A O 1
ATOM 696 N N . VAL A 1 90 ? -8.137 -4.696 24.506 1.00 97.38 90 VAL A N 1
ATOM 697 C CA . VAL A 1 90 ? -8.932 -3.561 24.990 1.00 97.38 90 VAL A CA 1
ATOM 698 C C . VAL A 1 90 ? -8.392 -2.263 24.405 1.00 97.38 90 VAL A C 1
ATOM 700 O O . VAL A 1 90 ? -7.246 -1.910 24.662 1.00 97.38 90 VAL A O 1
ATOM 703 N N . ALA A 1 91 ? -9.231 -1.520 23.685 1.00 97.88 91 ALA A N 1
ATOM 704 C CA . ALA A 1 91 ? -8.967 -0.145 23.271 1.00 97.88 91 ALA A CA 1
ATOM 705 C C . ALA A 1 91 ? -9.900 0.817 24.019 1.00 97.88 91 ALA A C 1
ATOM 707 O O . ALA A 1 91 ? -11.122 0.644 24.029 1.00 97.88 91 ALA A O 1
ATOM 708 N N . ARG A 1 92 ? -9.326 1.827 24.677 1.00 96.38 92 ARG A N 1
ATOM 709 C CA . ARG A 1 92 ? -10.068 2.760 25.539 1.00 96.38 92 ARG A CA 1
ATOM 710 C C . ARG A 1 92 ? -9.517 4.189 25.485 1.00 96.38 92 ARG A C 1
ATOM 712 O O . ARG A 1 92 ? -8.549 4.469 24.781 1.00 96.38 92 ARG A O 1
ATOM 719 N N . ASN A 1 93 ? -10.119 5.092 26.254 1.00 95.44 93 ASN A N 1
ATOM 720 C CA . ASN A 1 93 ? -9.836 6.527 26.282 1.00 95.44 93 ASN A CA 1
ATOM 721 C C . ASN A 1 93 ? -9.969 7.144 24.885 1.00 95.44 93 ASN A C 1
ATOM 723 O O . ASN A 1 93 ? -11.081 7.177 24.379 1.00 95.44 93 ASN A O 1
ATOM 727 N N . TRP A 1 94 ? -8.886 7.618 24.268 1.00 95.50 94 TRP A N 1
ATOM 728 C CA . TRP A 1 94 ? -8.865 8.266 22.949 1.00 95.50 94 TRP A CA 1
ATOM 729 C C . TRP A 1 94 ? -8.068 7.458 21.910 1.00 95.50 94 TRP A C 1
ATOM 731 O O . TRP A 1 94 ? -7.649 8.009 20.889 1.00 95.50 94 TRP A O 1
ATOM 741 N N . ALA A 1 95 ? -7.829 6.168 22.168 1.00 96.19 95 ALA A N 1
ATOM 742 C CA . ALA A 1 95 ? -7.026 5.311 21.306 1.00 96.19 95 ALA A CA 1
ATOM 743 C C . ALA A 1 95 ? -7.606 5.215 19.886 1.00 96.19 95 ALA A C 1
ATOM 745 O O . ALA A 1 95 ? -8.807 5.030 19.708 1.00 96.19 95 ALA A O 1
ATOM 746 N N . GLN A 1 96 ? -6.752 5.307 18.872 1.00 95.94 96 GLN A N 1
ATOM 747 C CA . GLN A 1 96 ? -7.142 5.175 17.468 1.00 95.94 96 GLN A CA 1
ATOM 748 C C . GLN A 1 96 ? -6.408 3.984 16.865 1.00 95.94 96 GLN A C 1
ATOM 750 O O . GLN A 1 96 ? -5.178 3.955 16.889 1.00 95.94 96 GLN A O 1
ATOM 755 N N . VAL A 1 97 ? -7.146 3.015 16.328 1.00 96.12 97 VAL A N 1
ATOM 756 C CA . VAL A 1 97 ? -6.579 1.853 15.633 1.00 96.12 97 VAL A CA 1
ATOM 757 C C . VAL A 1 97 ? -7.066 1.864 14.187 1.00 96.12 97 VAL A C 1
ATOM 759 O O . VAL A 1 97 ? -8.265 1.800 13.926 1.00 96.12 97 VAL A O 1
ATOM 762 N N . GLN A 1 98 ? -6.130 1.994 13.254 1.00 92.94 98 GLN A N 1
ATOM 763 C CA . GLN A 1 98 ? -6.386 2.274 11.838 1.00 92.94 98 GLN A CA 1
ATOM 764 C C . GLN A 1 98 ? -5.470 1.451 10.923 1.00 92.94 98 GLN A C 1
ATOM 766 O O . GLN A 1 98 ? -4.571 0.742 11.389 1.00 92.94 98 GLN A O 1
ATOM 771 N N . GLY A 1 99 ? -5.669 1.559 9.611 1.00 88.81 99 GLY A N 1
ATOM 772 C CA . GLY A 1 99 ? -4.928 0.813 8.596 1.00 88.81 99 GLY A CA 1
ATOM 773 C C . GLY A 1 99 ? -5.039 -0.705 8.759 1.00 88.81 99 GLY A C 1
ATOM 774 O O . GLY A 1 99 ? -5.994 -1.226 9.335 1.00 88.81 99 GLY A O 1
ATOM 775 N N . LYS A 1 100 ? -4.018 -1.426 8.296 1.00 90.81 100 LYS A N 1
ATOM 776 C CA . LYS A 1 100 ? -3.908 -2.886 8.421 1.00 90.81 100 LYS A CA 1
ATOM 777 C C . LYS A 1 100 ? -3.332 -3.292 9.780 1.00 90.81 100 LYS A C 1
ATOM 779 O O . LYS A 1 100 ? -2.320 -3.991 9.857 1.00 90.81 100 LYS A O 1
ATOM 784 N N . SER A 1 101 ? -3.945 -2.804 10.857 1.00 93.12 101 SER A N 1
ATOM 785 C CA . SER A 1 101 ? -3.512 -3.101 12.227 1.00 93.12 101 SER A CA 1
ATOM 786 C C . SER A 1 101 ? -4.172 -4.357 12.783 1.00 93.12 101 SER A C 1
ATOM 788 O O . SER A 1 101 ? -5.345 -4.612 12.529 1.00 93.12 101 SER A O 1
ATOM 790 N N . ARG A 1 102 ? -3.442 -5.112 13.606 1.00 95.56 102 ARG A N 1
ATOM 791 C CA . ARG A 1 102 ? -3.975 -6.280 14.319 1.00 95.56 102 ARG A CA 1
ATOM 792 C C . ARG A 1 102 ? -3.594 -6.227 15.789 1.00 95.56 102 ARG A C 1
ATOM 794 O O . ARG A 1 102 ? -2.415 -6.291 16.124 1.00 95.56 102 ARG A O 1
ATOM 801 N N . ILE A 1 103 ? -4.585 -6.146 16.664 1.00 96.38 103 ILE A N 1
ATOM 802 C CA . ILE A 1 103 ? -4.391 -6.147 18.112 1.00 96.38 103 ILE A CA 1
ATOM 803 C C . ILE A 1 103 ? -5.025 -7.414 18.672 1.00 96.38 103 ILE A C 1
ATOM 805 O O . ILE A 1 103 ? -6.231 -7.612 18.543 1.00 96.38 103 ILE A O 1
ATOM 809 N N . CYS A 1 104 ? -4.226 -8.266 19.298 1.00 94.12 104 CYS A N 1
ATOM 810 C CA . CYS A 1 104 ? -4.695 -9.547 19.818 1.00 94.12 104 CYS A CA 1
ATOM 811 C C . CYS A 1 104 ? -4.099 -9.841 21.202 1.00 94.12 104 CYS A C 1
ATOM 813 O O . CYS A 1 104 ? -3.426 -8.997 21.808 1.00 94.12 104 CYS A O 1
ATOM 815 N N . GLY A 1 105 ? -4.382 -11.027 21.733 1.00 93.19 105 GLY A N 1
ATOM 816 C CA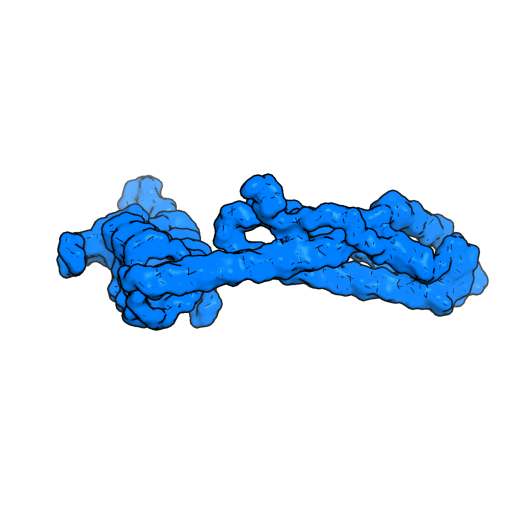 . GLY A 1 105 ? -3.988 -11.442 23.072 1.00 93.19 105 GLY A CA 1
ATOM 817 C C . GLY A 1 105 ? -4.623 -10.597 24.181 1.00 93.19 105 GLY A C 1
ATOM 818 O O . GLY A 1 105 ? -5.779 -10.183 24.109 1.00 93.19 105 GLY A O 1
ATOM 819 N N . GLN A 1 106 ? -3.853 -10.354 25.242 1.00 93.94 106 GLN A N 1
ATOM 820 C CA . GLN A 1 106 ? -4.232 -9.506 26.381 1.00 93.94 106 GLN A CA 1
ATOM 821 C C . GLN A 1 106 ? -3.609 -8.110 26.242 1.00 93.94 106 GLN A C 1
ATOM 823 O O . GLN A 1 106 ? -2.885 -7.648 27.122 1.00 93.94 106 GLN A O 1
ATOM 828 N N . THR A 1 107 ? -3.816 -7.474 25.089 1.00 95.62 107 THR A N 1
ATOM 829 C CA . THR A 1 107 ? -3.234 -6.158 24.797 1.00 95.62 107 THR A CA 1
ATOM 830 C C . THR A 1 107 ? -4.167 -5.036 25.238 1.00 95.62 107 THR A C 1
ATOM 832 O O . THR A 1 107 ? -5.340 -5.024 24.871 1.00 95.62 107 THR A O 1
ATOM 835 N N . HIS A 1 108 ? -3.641 -4.063 25.976 1.00 94.56 108 HIS A N 1
ATOM 836 C CA . HIS A 1 108 ? -4.374 -2.869 26.391 1.00 94.56 108 HIS A CA 1
ATOM 837 C C . HIS A 1 108 ? -3.816 -1.647 25.670 1.00 94.56 108 HIS A C 1
ATOM 839 O O . HIS A 1 108 ? -2.618 -1.401 25.707 1.00 94.56 108 HIS A O 1
AT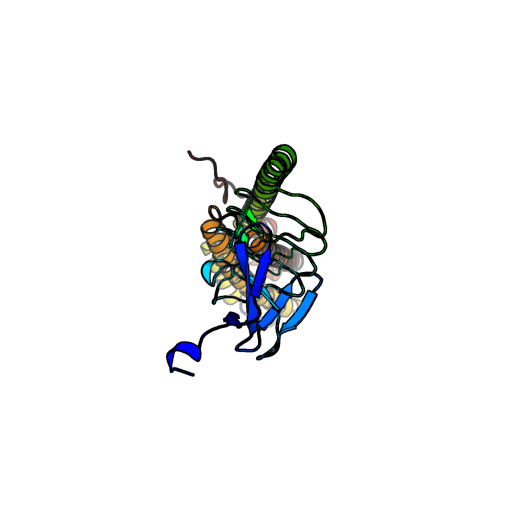OM 845 N N . ILE A 1 109 ? -4.680 -0.879 25.017 1.00 95.25 109 ILE A N 1
ATOM 846 C CA . ILE A 1 109 ? -4.337 0.363 24.328 1.00 95.25 109 ILE A CA 1
ATOM 847 C C . ILE A 1 109 ? -5.211 1.463 24.912 1.00 95.25 109 ILE A C 1
ATOM 849 O O . ILE A 1 109 ? -6.438 1.340 24.960 1.00 95.25 109 ILE A O 1
ATOM 853 N N . ALA A 1 110 ? -4.588 2.542 25.371 1.00 92.75 110 ALA A N 1
ATOM 854 C CA . ALA A 1 110 ? -5.304 3.636 26.007 1.00 92.75 110 ALA A CA 1
ATOM 855 C C . ALA A 1 110 ? -4.716 5.001 25.634 1.00 92.75 110 ALA A C 1
ATOM 857 O O . ALA A 1 110 ? -3.915 5.142 24.708 1.00 92.75 110 ALA A O 1
ATOM 858 N N . GLU A 1 111 ? -5.148 6.019 26.376 1.00 91.88 111 GLU A N 1
ATOM 859 C CA . GLU A 1 111 ? -4.772 7.414 26.179 1.00 91.88 111 GLU A CA 1
ATOM 860 C C . GLU A 1 111 ? -5.012 7.873 24.740 1.00 91.88 111 GLU A C 1
ATOM 862 O O . GLU A 1 111 ? -6.056 7.582 24.169 1.00 91.88 111 GLU A O 1
ATOM 867 N N . ARG A 1 112 ? -4.074 8.621 24.157 1.00 90.31 112 ARG A N 1
ATOM 868 C CA . ARG A 1 112 ? -4.129 9.133 22.782 1.00 90.31 112 ARG A CA 1
ATOM 869 C C . ARG A 1 112 ? -3.179 8.349 21.876 1.00 90.31 112 ARG A C 1
ATOM 871 O O . ARG A 1 112 ? -2.445 8.955 21.094 1.00 90.31 112 ARG A O 1
ATOM 878 N N . LEU A 1 113 ? -3.078 7.031 22.067 1.00 91.31 113 LEU A N 1
ATOM 879 C CA . LEU A 1 113 ? -2.216 6.204 21.229 1.00 91.31 113 LEU A CA 1
ATOM 880 C C . LEU A 1 113 ? -2.850 6.026 19.849 1.00 91.31 113 LEU A C 1
ATOM 882 O O . LEU A 1 113 ? -4.026 5.686 19.739 1.00 91.31 113 LEU A O 1
ATOM 886 N N . GLN A 1 114 ? -2.059 6.258 18.807 1.00 90.00 114 GLN A N 1
ATOM 887 C CA . GLN A 1 114 ? -2.459 6.042 17.422 1.00 90.00 114 GLN A CA 1
ATOM 888 C C . GLN A 1 114 ? -1.676 4.852 16.881 1.00 90.00 114 GLN A C 1
ATOM 890 O O . GLN A 1 114 ? -0.451 4.910 16.761 1.00 90.00 114 GLN A O 1
ATOM 895 N N . ILE A 1 115 ? -2.383 3.765 16.595 1.00 89.88 115 ILE A N 1
ATOM 896 C CA . ILE A 1 115 ? -1.823 2.552 16.015 1.00 89.88 115 ILE A CA 1
ATOM 897 C C . ILE A 1 115 ? -2.309 2.432 14.583 1.00 89.88 115 ILE A C 1
ATOM 899 O O . ILE A 1 115 ? -3.510 2.452 14.317 1.00 89.88 115 ILE A O 1
ATOM 903 N N . LYS A 1 116 ? -1.357 2.306 13.663 1.00 87.25 116 LYS A N 1
ATOM 904 C CA . LYS A 1 116 ? -1.626 2.211 12.236 1.00 87.25 116 LYS A CA 1
ATOM 905 C C . LYS A 1 116 ? -0.622 1.275 11.583 1.00 87.25 116 LYS A C 1
ATOM 907 O O . LYS A 1 116 ? 0.578 1.444 11.770 1.00 87.25 116 LYS A O 1
ATOM 912 N N . ASP A 1 117 ? -1.121 0.291 10.839 1.00 84.75 117 ASP A N 1
ATOM 913 C CA . ASP A 1 117 ? -0.329 -0.728 10.137 1.00 84.75 117 ASP A CA 1
ATOM 914 C C . ASP A 1 117 ? 0.666 -1.492 11.028 1.00 84.75 117 ASP A C 1
ATOM 916 O O . ASP A 1 117 ? 1.788 -1.805 10.612 1.00 84.75 117 ASP A O 1
ATOM 920 N N . LEU A 1 118 ? 0.260 -1.779 12.268 1.00 86.69 118 LEU A N 1
ATOM 921 C CA . LEU A 1 118 ? 1.071 -2.499 13.249 1.00 86.69 118 LEU A CA 1
ATOM 922 C C . LEU A 1 118 ? 0.318 -3.673 13.862 1.00 86.69 118 LEU A C 1
ATOM 924 O O . LEU A 1 118 ? -0.908 -3.679 13.976 1.00 86.69 118 LEU A O 1
ATOM 928 N N . ILE A 1 119 ? 1.094 -4.659 14.305 1.00 90.38 119 ILE A N 1
ATOM 929 C CA . ILE A 1 119 ? 0.588 -5.842 14.991 1.00 90.38 119 ILE A CA 1
ATOM 930 C C . ILE A 1 119 ? 1.068 -5.809 16.437 1.00 90.38 119 ILE A C 1
ATOM 932 O O . ILE A 1 119 ? 2.273 -5.831 16.686 1.00 90.38 119 ILE A O 1
ATOM 936 N N . LEU A 1 120 ? 0.132 -5.786 17.384 1.00 91.38 120 LEU A N 1
ATOM 937 C CA . LEU A 1 120 ? 0.420 -5.872 18.814 1.00 91.38 120 LEU A CA 1
ATOM 938 C C . LEU A 1 120 ? -0.168 -7.170 19.367 1.00 91.38 120 LEU A C 1
ATOM 940 O O . LEU A 1 120 ? -1.384 -7.344 19.424 1.00 91.38 120 LEU A O 1
ATOM 944 N N . LEU A 1 121 ? 0.717 -8.088 19.762 1.00 88.00 121 LEU A N 1
ATOM 945 C CA . LEU A 1 121 ? 0.342 -9.420 20.252 1.00 88.00 121 LEU A CA 1
ATOM 946 C C . LEU A 1 121 ? 0.106 -9.460 21.769 1.00 88.00 121 LEU A C 1
ATOM 948 O O . LEU A 1 121 ? -0.596 -10.333 22.274 1.00 88.00 121 LEU A O 1
ATOM 952 N N . ARG A 1 122 ? 0.769 -8.564 22.505 1.00 87.12 122 ARG A N 1
ATOM 953 C CA . ARG A 1 122 ? 0.702 -8.441 23.965 1.00 87.12 122 ARG A CA 1
ATOM 954 C C . ARG A 1 122 ? 1.172 -7.056 24.398 1.00 87.12 122 ARG A C 1
ATOM 956 O O . ARG A 1 122 ? 1.890 -6.387 23.654 1.00 87.12 122 ARG A O 1
ATOM 963 N N . GLY A 1 123 ? 0.852 -6.685 25.634 1.00 88.12 123 GLY A N 1
ATOM 964 C CA . GLY A 1 123 ? 1.411 -5.506 26.297 1.00 88.12 123 GLY A CA 1
ATOM 965 C C . GLY A 1 123 ? 0.352 -4.562 26.851 1.00 88.12 123 GLY A C 1
ATOM 966 O O . GLY A 1 123 ? -0.812 -4.602 26.455 1.00 88.12 123 GLY A O 1
ATOM 967 N N . ASP A 1 124 ? 0.781 -3.706 27.772 1.00 90.12 124 ASP A N 1
ATOM 968 C CA . ASP A 1 124 ? -0.046 -2.655 28.355 1.00 90.12 124 ASP A CA 1
ATOM 969 C C . ASP A 1 124 ? 0.440 -1.284 27.876 1.00 90.12 124 ASP A C 1
ATOM 971 O O . ASP A 1 124 ? 1.308 -0.657 28.472 1.00 90.12 124 ASP A O 1
ATOM 975 N N . TRP A 1 125 ? -0.152 -0.809 26.786 1.00 90.12 125 TRP A N 1
ATOM 976 C CA . TRP A 1 125 ? 0.126 0.483 26.164 1.00 90.12 125 TRP A CA 1
ATOM 977 C C . TRP A 1 125 ? -0.746 1.595 26.760 1.00 90.12 125 TRP A C 1
ATOM 979 O O . TRP A 1 125 ? -1.321 2.420 26.044 1.00 90.12 125 TRP A O 1
ATOM 989 N N . SER A 1 126 ? -0.884 1.589 28.087 1.00 87.44 126 SER A N 1
ATOM 990 C CA . SER A 1 126 ? -1.539 2.653 28.853 1.00 87.44 126 SER A CA 1
ATOM 991 C C . SER A 1 126 ? -0.580 3.434 29.752 1.00 87.44 126 SER A C 1
ATOM 993 O O . SER A 1 126 ? -0.931 4.518 30.220 1.00 87.44 126 SER A O 1
ATOM 995 N N . ARG A 1 127 ? 0.645 2.934 29.968 1.00 89.88 127 ARG A N 1
ATOM 996 C CA . ARG A 1 127 ? 1.646 3.610 30.799 1.00 89.88 127 ARG A CA 1
ATOM 997 C C . ARG A 1 127 ? 2.304 4.764 30.033 1.00 89.88 127 ARG A C 1
ATOM 999 O O . ARG A 1 127 ? 2.636 4.599 28.857 1.00 89.88 127 ARG A O 1
ATOM 1006 N N . PRO A 1 128 ? 2.559 5.917 30.682 1.00 87.88 128 PRO A N 1
ATOM 1007 C CA . PRO A 1 128 ? 3.203 7.062 30.032 1.00 87.88 128 PRO A CA 1
ATOM 1008 C C . PRO A 1 128 ? 4.565 6.746 29.396 1.00 87.88 128 PRO A C 1
ATOM 1010 O O . PRO A 1 128 ? 4.864 7.246 28.313 1.00 87.88 128 PRO A O 1
ATOM 1013 N N . GLU A 1 129 ? 5.368 5.900 30.043 1.00 89.19 129 GLU A N 1
ATOM 1014 C CA . GLU A 1 129 ? 6.694 5.480 29.570 1.00 89.19 129 GLU A CA 1
ATOM 1015 C C . GLU A 1 129 ? 6.603 4.663 28.272 1.00 89.19 129 GLU A C 1
ATOM 1017 O O . GLU A 1 129 ? 7.279 4.988 27.296 1.00 89.19 129 GLU A O 1
ATOM 1022 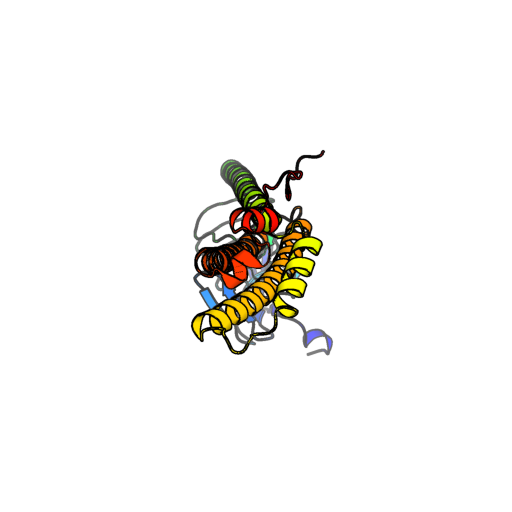N N . ASP A 1 130 ? 5.697 3.682 28.219 1.00 88.12 130 ASP A N 1
ATOM 1023 C CA . ASP A 1 130 ? 5.476 2.837 27.039 1.00 88.12 130 ASP A CA 1
ATOM 1024 C C . ASP A 1 130 ? 4.904 3.643 25.864 1.00 88.12 130 ASP A C 1
ATOM 1026 O O . ASP A 1 130 ? 5.320 3.482 24.715 1.00 88.12 130 ASP A O 1
ATOM 1030 N N . ILE A 1 131 ? 3.986 4.574 26.145 1.00 86.62 131 ILE A N 1
ATOM 1031 C CA . ILE A 1 131 ? 3.427 5.484 25.136 1.00 86.62 131 ILE A CA 1
ATOM 1032 C C . ILE A 1 131 ? 4.517 6.399 24.569 1.00 86.62 131 ILE A C 1
ATOM 1034 O O . ILE A 1 131 ? 4.552 6.636 23.357 1.00 86.62 131 ILE A O 1
ATOM 1038 N N . LYS A 1 132 ? 5.405 6.927 25.421 1.00 88.00 132 LYS A N 1
ATOM 1039 C CA . LYS A 1 132 ? 6.533 7.759 24.984 1.00 88.00 132 LYS A CA 1
ATOM 1040 C C . LYS A 1 132 ? 7.482 6.954 24.096 1.00 88.00 132 LYS A C 1
ATOM 1042 O O . LYS A 1 132 ? 7.765 7.396 22.983 1.00 88.00 132 LYS A O 1
ATOM 1047 N N . ALA A 1 133 ? 7.886 5.764 24.538 1.00 87.19 133 ALA A N 1
ATOM 1048 C CA . ALA A 1 133 ? 8.757 4.875 23.773 1.00 87.19 133 ALA A CA 1
ATOM 1049 C C . ALA A 1 133 ? 8.146 4.509 22.409 1.00 87.19 133 ALA A C 1
ATOM 1051 O O . ALA A 1 133 ? 8.821 4.586 21.383 1.00 87.19 133 ALA A O 1
ATOM 1052 N N . TYR A 1 134 ? 6.847 4.194 22.368 1.00 85.00 134 TYR A N 1
ATOM 1053 C CA . TYR A 1 134 ? 6.132 3.932 21.119 1.00 85.00 134 TYR A CA 1
ATOM 1054 C C . TYR A 1 134 ? 6.144 5.138 20.173 1.00 85.00 134 TYR A C 1
ATOM 1056 O O . TYR A 1 134 ? 6.388 4.983 18.977 1.00 85.00 134 TYR A O 1
ATOM 1064 N N . ARG A 1 135 ? 5.890 6.349 20.686 1.00 84.06 135 ARG A N 1
ATOM 1065 C CA . ARG A 1 135 ? 5.887 7.572 19.867 1.00 84.06 135 ARG A CA 1
ATOM 1066 C C . ARG A 1 135 ? 7.263 7.857 19.282 1.00 84.06 135 ARG A C 1
ATOM 1068 O O . ARG A 1 135 ? 7.362 8.138 18.092 1.00 84.06 135 ARG A O 1
ATOM 1075 N N . GLU A 1 136 ? 8.314 7.741 20.087 1.00 86.19 136 GLU A N 1
ATOM 1076 C CA . GLU A 1 136 ? 9.696 7.918 19.632 1.00 86.19 136 GLU A CA 1
ATOM 1077 C C . GLU A 1 136 ? 10.071 6.880 18.568 1.00 86.19 136 GLU A C 1
ATOM 1079 O O . GLU A 1 136 ? 10.590 7.242 17.508 1.00 86.19 136 GLU A O 1
ATOM 1084 N N . PHE A 1 137 ? 9.723 5.609 18.795 1.00 84.69 137 PHE A N 1
ATOM 1085 C CA . PHE A 1 137 ? 9.910 4.537 17.820 1.00 84.69 137 PHE A CA 1
ATOM 1086 C C . PHE A 1 137 ? 9.153 4.807 16.513 1.00 84.69 137 PHE A C 1
ATOM 1088 O O . PHE A 1 137 ? 9.733 4.715 15.431 1.00 84.69 137 PHE A O 1
ATOM 1095 N N . SER A 1 138 ? 7.876 5.185 16.594 1.00 81.19 138 SER A N 1
ATOM 1096 C CA . SER A 1 138 ? 7.045 5.482 15.425 1.00 81.19 138 SER A CA 1
ATOM 1097 C C . SER A 1 138 ? 7.605 6.655 14.618 1.00 81.19 138 SER A C 1
ATOM 1099 O O . SER A 1 138 ? 7.651 6.589 13.389 1.00 81.19 138 SER A O 1
ATOM 1101 N N . LEU A 1 139 ? 8.061 7.721 15.284 1.00 81.38 139 LEU A N 1
ATOM 1102 C CA . LEU A 1 139 ? 8.691 8.871 14.630 1.00 81.38 139 LEU A CA 1
ATOM 1103 C C . LEU A 1 139 ? 9.999 8.477 13.939 1.00 81.38 139 LEU A C 1
ATOM 1105 O O . LEU A 1 139 ? 10.250 8.881 12.803 1.00 81.38 139 LEU A O 1
ATOM 1109 N N . LEU A 1 140 ? 10.833 7.676 14.603 1.00 82.88 140 LEU A N 1
ATOM 1110 C CA . LEU A 1 140 ? 12.085 7.192 14.032 1.00 82.88 140 LEU A CA 1
ATOM 1111 C C . LEU A 1 140 ? 11.837 6.284 12.819 1.00 82.88 140 LEU A C 1
ATOM 1113 O O . LEU A 1 140 ? 12.431 6.494 11.764 1.00 82.88 140 LEU A O 1
ATOM 1117 N N . SER A 1 141 ? 10.914 5.328 12.937 1.00 82.12 141 SER A N 1
ATOM 1118 C CA . SER A 1 141 ? 10.522 4.440 11.839 1.00 82.12 141 SER A CA 1
ATOM 1119 C C . SER A 1 141 ? 10.014 5.232 10.632 1.00 82.12 141 SER A C 1
ATOM 1121 O O . SER A 1 141 ? 10.419 4.960 9.503 1.00 82.12 141 SER A O 1
ATOM 1123 N N . ASN A 1 142 ? 9.165 6.240 10.848 1.00 79.31 142 ASN A N 1
ATOM 1124 C CA . ASN A 1 142 ? 8.663 7.086 9.765 1.00 79.31 142 ASN A CA 1
ATOM 1125 C C . ASN A 1 142 ? 9.786 7.869 9.074 1.00 79.31 142 ASN A C 1
ATOM 1127 O O . ASN A 1 142 ? 9.807 7.928 7.844 1.00 79.31 142 ASN A O 1
ATOM 1131 N N . ARG A 1 143 ? 10.755 8.402 9.834 1.00 82.50 143 ARG A N 1
ATOM 1132 C CA . ARG A 1 143 ? 11.944 9.057 9.262 1.00 82.50 143 ARG A CA 1
ATOM 1133 C C . ARG A 1 143 ? 12.748 8.108 8.374 1.00 82.50 143 ARG A C 1
ATOM 1135 O O . ARG A 1 143 ? 13.089 8.479 7.256 1.00 82.50 143 ARG A O 1
ATOM 1142 N N . TYR A 1 144 ? 12.981 6.870 8.814 1.00 84.31 144 TYR A N 1
ATOM 1143 C CA . TYR A 1 144 ? 13.689 5.874 8.001 1.00 84.31 144 TYR A CA 1
ATOM 1144 C C . TYR A 1 144 ? 12.942 5.503 6.717 1.00 84.31 144 TYR A C 1
ATOM 1146 O O . TYR A 1 144 ? 13.556 5.424 5.652 1.00 84.31 144 TYR A O 1
ATOM 1154 N N . VAL A 1 145 ? 11.624 5.288 6.795 1.00 84.38 145 VAL A N 1
ATOM 1155 C CA . VAL A 1 145 ? 10.812 4.965 5.611 1.00 84.38 145 VAL A CA 1
ATOM 1156 C C . VAL A 1 145 ? 10.853 6.113 4.602 1.00 84.38 145 VAL A C 1
ATOM 1158 O O . VAL A 1 145 ? 11.057 5.856 3.416 1.00 84.38 145 VAL A O 1
ATOM 1161 N N . ARG A 1 146 ? 10.731 7.365 5.063 1.00 83.88 146 ARG A N 1
ATOM 1162 C CA . ARG A 1 146 ? 10.837 8.556 4.206 1.00 83.88 146 ARG A CA 1
ATOM 1163 C C . ARG A 1 146 ? 12.214 8.680 3.567 1.00 83.88 146 ARG A C 1
ATOM 1165 O O . ARG A 1 146 ? 12.294 8.748 2.349 1.00 83.88 146 ARG A O 1
ATOM 1172 N N . ALA A 1 147 ? 13.291 8.600 4.347 1.00 85.69 147 ALA A N 1
ATOM 1173 C CA . ALA A 1 147 ? 14.650 8.704 3.817 1.00 85.69 147 ALA A CA 1
ATOM 1174 C C . ALA A 1 147 ? 14.942 7.639 2.742 1.00 85.69 147 ALA A C 1
ATOM 1176 O O . ALA A 1 147 ? 15.544 7.931 1.705 1.00 85.69 147 ALA A O 1
ATOM 1177 N N . ASN A 1 148 ? 14.477 6.401 2.950 1.00 87.88 148 ASN A N 1
ATOM 1178 C CA . ASN A 1 148 ? 14.622 5.351 1.946 1.00 87.88 148 ASN A CA 1
ATOM 1179 C C . ASN A 1 148 ? 13.766 5.611 0.695 1.00 87.88 148 ASN A C 1
ATOM 1181 O O . ASN A 1 148 ? 14.245 5.387 -0.416 1.00 87.88 148 ASN A O 1
ATOM 1185 N N . ALA A 1 149 ? 12.534 6.095 0.862 1.00 89.75 149 ALA A N 1
ATOM 1186 C CA . ALA A 1 149 ? 11.683 6.498 -0.251 1.00 89.75 149 ALA A CA 1
ATOM 1187 C C . ALA A 1 149 ? 12.321 7.639 -1.064 1.00 89.75 149 ALA A C 1
ATOM 1189 O O . ALA A 1 149 ? 12.405 7.519 -2.284 1.00 89.75 149 ALA A O 1
ATOM 1190 N N . SER A 1 150 ? 12.859 8.681 -0.411 1.00 89.81 150 SER A N 1
ATOM 1191 C CA . SER A 1 150 ? 13.578 9.785 -1.072 1.00 89.81 150 SER A CA 1
ATOM 1192 C C . SER A 1 150 ? 14.746 9.257 -1.895 1.00 89.81 150 SER A C 1
ATOM 1194 O O . SER A 1 150 ? 14.910 9.622 -3.056 1.00 89.81 150 SER A O 1
ATOM 1196 N N . ARG A 1 151 ? 15.541 8.344 -1.323 1.00 90.50 151 ARG A N 1
ATOM 1197 C CA . ARG A 1 151 ? 16.676 7.725 -2.018 1.00 90.50 151 ARG A CA 1
ATOM 1198 C C . ARG A 1 151 ? 16.238 6.943 -3.259 1.00 90.50 151 ARG A C 1
ATOM 1200 O O . ARG A 1 151 ? 16.876 7.070 -4.300 1.00 90.50 151 ARG A O 1
ATOM 1207 N N . LEU A 1 152 ? 15.176 6.141 -3.159 1.00 93.25 152 LEU A N 1
ATOM 1208 C CA . LEU A 1 152 ? 14.631 5.395 -4.300 1.00 93.25 152 LEU A CA 1
ATOM 1209 C C . LEU A 1 152 ? 14.062 6.330 -5.367 1.00 93.25 152 LEU A C 1
ATOM 1211 O O . LEU A 1 152 ? 14.273 6.095 -6.550 1.00 93.25 152 LEU A O 1
ATOM 1215 N N . ALA A 1 153 ? 13.399 7.409 -4.958 1.00 93.50 153 ALA A N 1
ATOM 1216 C CA . ALA A 1 153 ? 12.879 8.403 -5.881 1.00 93.50 153 ALA A CA 1
ATOM 1217 C C . ALA A 1 153 ? 13.997 9.146 -6.620 1.00 93.50 153 ALA A C 1
ATOM 1219 O O . ALA A 1 153 ? 13.906 9.294 -7.834 1.00 93.50 153 ALA A O 1
ATOM 1220 N N . ARG A 1 154 ? 15.092 9.520 -5.940 1.00 92.56 154 ARG A N 1
ATOM 1221 C CA . ARG A 1 154 ? 16.290 10.076 -6.598 1.00 92.56 154 ARG A CA 1
ATOM 1222 C C . ARG A 1 154 ? 16.876 9.110 -7.625 1.00 92.56 154 ARG A C 1
ATOM 1224 O O . ARG A 1 154 ? 17.191 9.527 -8.733 1.00 92.56 154 ARG A O 1
ATOM 1231 N N . LEU A 1 155 ? 16.975 7.824 -7.279 1.00 92.81 155 LEU A N 1
ATOM 1232 C CA . LEU A 1 155 ? 17.456 6.801 -8.209 1.00 92.81 155 LEU A CA 1
ATOM 1233 C C . LEU A 1 155 ? 16.522 6.651 -9.417 1.00 92.81 155 LEU A C 1
ATOM 1235 O O . LEU A 1 155 ? 16.992 6.575 -10.538 1.00 92.81 155 LEU A O 1
ATOM 1239 N N . ALA A 1 156 ? 15.206 6.658 -9.220 1.00 95.38 156 ALA A N 1
ATOM 1240 C CA . ALA A 1 156 ? 14.262 6.627 -10.333 1.00 95.38 156 ALA A CA 1
ATOM 1241 C C . ALA A 1 156 ? 14.345 7.896 -11.198 1.00 95.38 156 ALA A C 1
ATOM 1243 O O . ALA A 1 156 ? 14.189 7.826 -12.411 1.00 95.38 156 ALA A O 1
ATOM 1244 N N . MET A 1 157 ? 14.616 9.060 -10.601 1.00 94.00 157 MET A N 1
ATOM 1245 C CA . MET A 1 157 ? 14.707 10.322 -11.333 1.00 94.00 157 MET A CA 1
ATOM 1246 C C . MET A 1 157 ? 15.890 10.401 -12.297 1.00 94.00 157 MET A C 1
ATOM 1248 O O . MET A 1 157 ? 15.792 11.169 -13.253 1.00 94.00 157 MET A O 1
ATOM 1252 N N . THR A 1 158 ? 16.956 9.614 -12.118 1.00 93.19 158 THR A N 1
ATOM 1253 C CA . THR A 1 158 ? 18.027 9.510 -13.130 1.00 93.19 158 THR A CA 1
ATOM 1254 C C . THR A 1 158 ? 17.455 9.019 -14.462 1.00 93.19 158 THR A C 1
ATOM 1256 O O . THR A 1 158 ? 17.755 9.584 -15.506 1.00 93.19 158 THR A O 1
ATOM 1259 N N . HIS A 1 159 ? 16.518 8.066 -14.422 1.00 93.88 159 HIS A N 1
ATOM 1260 C CA . HIS A 1 159 ? 15.816 7.544 -15.597 1.00 93.88 159 HIS A CA 1
ATOM 1261 C C . HIS A 1 159 ? 14.771 8.494 -16.172 1.00 93.88 159 HIS A C 1
ATOM 1263 O O . HIS A 1 159 ? 14.248 8.224 -17.242 1.00 93.88 159 HIS A O 1
ATOM 1269 N N . LEU A 1 160 ? 14.404 9.578 -15.490 1.00 93.06 160 LEU A N 1
ATOM 1270 C CA . LEU A 1 160 ? 13.318 10.470 -15.921 1.00 93.06 160 LEU A CA 1
ATOM 1271 C C . LEU A 1 160 ? 13.811 11.746 -16.604 1.00 93.06 160 LEU A C 1
ATOM 1273 O O . LEU A 1 160 ? 13.001 12.611 -16.956 1.00 93.06 160 LEU A O 1
ATOM 1277 N N . GLN A 1 161 ? 15.123 11.877 -16.773 1.00 87.50 161 GLN A N 1
ATOM 1278 C CA . GLN A 1 161 ? 15.732 12.986 -17.489 1.00 87.50 161 GLN A CA 1
ATOM 1279 C C . GLN A 1 161 ? 15.775 12.709 -19.002 1.00 87.50 161 GLN A C 1
ATOM 1281 O O . GLN A 1 161 ? 15.643 11.569 -19.466 1.00 87.50 161 GLN A O 1
ATOM 1286 N N . SER A 1 162 ? 15.950 13.780 -19.780 1.00 85.44 162 SER A N 1
ATOM 1287 C CA . SER A 1 162 ? 16.265 13.704 -21.214 1.00 85.44 162 SER A CA 1
ATOM 1288 C C . SER A 1 162 ? 15.238 12.943 -22.075 1.00 85.44 162 SER A C 1
ATOM 1290 O O . SER A 1 162 ? 15.614 12.240 -23.012 1.00 85.44 162 SER A O 1
ATOM 1292 N N . ASP A 1 163 ? 13.934 13.076 -21.789 1.00 85.06 163 ASP A N 1
ATOM 1293 C CA . ASP A 1 163 ? 12.869 12.408 -22.566 1.00 85.06 163 ASP A CA 1
ATOM 1294 C C . ASP A 1 163 ? 12.931 12.750 -24.063 1.00 85.06 163 ASP A C 1
ATOM 1296 O O . ASP A 1 163 ? 12.770 11.867 -24.904 1.00 85.06 163 ASP A O 1
ATOM 1300 N N . GLU A 1 164 ? 13.218 14.007 -24.406 1.00 86.12 164 GLU A N 1
ATOM 1301 C CA . GLU A 1 164 ? 13.356 14.451 -25.796 1.00 86.12 164 GLU A CA 1
ATOM 1302 C C . GLU A 1 164 ? 14.516 13.746 -26.513 1.00 86.12 164 GLU A C 1
ATOM 1304 O O . GLU A 1 164 ? 14.343 13.237 -27.621 1.00 86.12 164 GLU A O 1
ATOM 1309 N N . ALA A 1 165 ? 15.667 13.618 -25.849 1.00 84.50 165 ALA A N 1
ATOM 1310 C CA . ALA A 1 165 ? 16.828 12.930 -26.401 1.00 84.50 165 ALA A CA 1
ATOM 1311 C C . ALA A 1 165 ? 16.552 11.429 -26.603 1.00 84.50 165 ALA A C 1
ATOM 1313 O O . ALA A 1 165 ? 16.834 10.887 -27.673 1.00 84.50 165 ALA A O 1
ATOM 1314 N N . LEU A 1 166 ? 15.909 10.763 -25.634 1.00 87.12 166 LEU A N 1
ATOM 1315 C CA . LEU A 1 166 ? 15.509 9.359 -25.782 1.00 87.12 166 LEU A CA 1
ATOM 1316 C C . LEU A 1 166 ? 14.471 9.176 -26.905 1.00 87.12 166 LEU A C 1
ATOM 1318 O O . LEU A 1 166 ? 14.497 8.177 -27.630 1.00 87.12 166 LEU A O 1
ATOM 1322 N N . MET A 1 167 ? 13.553 10.132 -27.079 1.00 86.38 167 MET A N 1
ATOM 1323 C CA . MET A 1 167 ? 12.589 10.137 -28.183 1.00 86.38 167 MET A CA 1
ATOM 1324 C C . MET A 1 167 ? 13.281 10.287 -29.539 1.00 86.38 167 MET A C 1
ATOM 1326 O O . MET A 1 167 ? 12.975 9.522 -30.456 1.00 86.38 167 MET A O 1
ATOM 1330 N N . GLN A 1 168 ? 14.234 11.211 -29.656 1.00 86.94 168 GLN A N 1
ATOM 1331 C CA . GLN A 1 168 ? 15.022 11.406 -30.869 1.00 86.94 168 GLN A CA 1
ATOM 1332 C C . GLN A 1 168 ? 15.856 10.162 -31.200 1.00 86.94 168 GLN A C 1
ATOM 1334 O O . GLN A 1 168 ? 15.856 9.700 -32.341 1.00 86.94 168 GLN A O 1
ATOM 1339 N N . TRP A 1 169 ? 16.489 9.557 -30.192 1.00 86.25 169 TRP A N 1
ATOM 1340 C CA . TRP A 1 169 ? 17.217 8.297 -30.333 1.00 86.25 169 TRP A CA 1
ATOM 1341 C C . TRP A 1 169 ? 16.313 7.174 -30.853 1.00 86.25 169 TRP A C 1
ATOM 1343 O O . TRP A 1 169 ? 16.648 6.480 -31.815 1.00 86.25 169 TRP A O 1
ATOM 1353 N N . HIS A 1 170 ? 15.118 7.037 -30.270 1.00 88.44 170 HIS A N 1
ATOM 1354 C CA . HIS A 1 170 ? 14.135 6.052 -30.712 1.00 88.44 170 HIS A CA 1
ATOM 1355 C C . HIS A 1 170 ? 13.723 6.268 -32.172 1.00 88.44 170 HIS A C 1
ATOM 1357 O O . HIS A 1 170 ? 13.629 5.301 -32.928 1.00 88.44 170 HIS A O 1
ATOM 1363 N N . GLN A 1 171 ? 13.505 7.522 -32.579 1.00 89.12 171 GLN A N 1
ATOM 1364 C CA . GLN A 1 171 ? 13.143 7.862 -33.953 1.00 89.12 171 GLN A CA 1
ATOM 1365 C C . GLN A 1 171 ? 14.274 7.530 -34.935 1.00 89.12 171 GLN A C 1
ATOM 1367 O O . GLN A 1 171 ? 14.020 6.960 -35.996 1.00 89.12 171 GLN A O 1
ATOM 1372 N N . ASN A 1 172 ? 15.525 7.821 -34.572 1.00 86.12 172 ASN A N 1
ATOM 1373 C CA . ASN A 1 172 ? 16.691 7.466 -35.381 1.00 86.12 172 ASN A CA 1
ATOM 1374 C C . ASN A 1 172 ? 16.783 5.947 -35.583 1.00 86.12 172 ASN A C 1
ATOM 1376 O O . ASN A 1 172 ? 16.944 5.479 -36.712 1.00 86.12 172 ASN A O 1
ATOM 1380 N N . LEU A 1 173 ? 16.584 5.167 -34.515 1.00 87.12 173 LEU A N 1
ATOM 1381 C CA . LEU A 1 173 ? 16.568 3.706 -34.592 1.00 87.12 173 LEU A CA 1
ATOM 1382 C C . LEU A 1 173 ? 15.419 3.189 -35.476 1.00 87.12 173 LEU A C 1
ATOM 1384 O O . LEU A 1 173 ? 15.607 2.269 -36.277 1.00 87.12 173 LEU A O 1
ATOM 1388 N N . GLN A 1 174 ? 14.231 3.793 -35.382 1.00 89.38 174 GLN A N 1
ATOM 1389 C CA . GLN A 1 174 ? 13.086 3.458 -36.236 1.00 89.38 174 GLN A CA 1
ATOM 1390 C C . GLN A 1 174 ? 13.356 3.747 -37.718 1.00 89.38 174 GLN A C 1
ATOM 1392 O O . GLN A 1 174 ? 13.043 2.907 -38.561 1.00 89.38 174 GLN A O 1
ATOM 1397 N N . ASN A 1 175 ? 13.995 4.872 -38.029 1.00 89.62 175 ASN A N 1
ATOM 1398 C CA . ASN A 1 175 ? 14.322 5.269 -39.401 1.00 89.62 175 ASN A CA 1
ATOM 1399 C C . ASN A 1 175 ? 15.422 4.395 -40.032 1.00 89.62 175 ASN A C 1
ATOM 1401 O O . ASN A 1 175 ? 15.559 4.340 -41.254 1.00 89.62 175 ASN A O 1
ATOM 1405 N N . MET A 1 176 ? 16.194 3.683 -39.212 1.00 86.19 176 MET A N 1
ATOM 1406 C CA . MET A 1 176 ? 17.257 2.789 -39.655 1.00 86.19 176 MET A CA 1
ATOM 1407 C C . MET A 1 176 ? 16.700 1.469 -40.218 1.00 86.19 176 MET A C 1
ATOM 1409 O O . MET A 1 176 ? 16.662 0.452 -39.531 1.00 86.19 176 MET A O 1
ATOM 1413 N N . LEU A 1 177 ? 16.233 1.462 -41.465 1.00 87.44 177 LEU A N 1
ATOM 1414 C CA . LEU A 1 177 ? 15.649 0.261 -42.069 1.00 87.44 177 LEU A CA 1
ATOM 1415 C C . LEU A 1 177 ? 16.719 -0.815 -42.369 1.00 87.44 177 LEU A C 1
ATOM 1417 O O . LEU A 1 177 ? 17.777 -0.474 -42.908 1.00 87.44 177 LEU A O 1
ATOM 1421 N N . PRO A 1 178 ? 16.457 -2.105 -42.060 1.00 89.81 178 PRO A N 1
ATOM 1422 C CA . PRO A 1 178 ? 17.362 -3.199 -42.404 1.00 89.81 178 PRO A CA 1
ATOM 1423 C C . PRO A 1 178 ? 17.696 -3.238 -43.897 1.00 89.81 178 PRO A C 1
ATOM 1425 O O . PRO A 1 178 ? 16.805 -3.158 -44.743 1.00 89.81 178 PRO A O 1
ATOM 1428 N N . GLN A 1 179 ? 18.979 -3.393 -44.219 1.00 88.12 179 GLN A N 1
ATOM 1429 C CA . GLN A 1 179 ? 19.465 -3.489 -45.597 1.00 88.12 179 GLN A CA 1
ATOM 1430 C C . GLN A 1 179 ? 19.776 -4.945 -45.966 1.00 88.12 179 GLN A C 1
ATOM 1432 O O . GLN A 1 179 ? 20.004 -5.781 -45.095 1.00 88.12 179 GLN A O 1
ATOM 1437 N N . ALA A 1 180 ? 19.833 -5.256 -47.265 1.00 88.06 180 ALA A N 1
ATOM 1438 C CA . ALA A 1 180 ? 20.052 -6.622 -47.758 1.00 88.06 180 ALA A CA 1
ATOM 1439 C C . ALA A 1 180 ? 21.390 -7.254 -47.316 1.00 88.06 180 ALA A C 1
ATOM 1441 O O . ALA A 1 180 ? 21.521 -8.472 -47.298 1.00 88.06 180 ALA A O 1
ATOM 1442 N N . ASN A 1 181 ? 22.383 -6.436 -46.960 1.00 89.88 181 ASN A N 1
ATOM 1443 C CA . ASN A 1 181 ? 23.691 -6.865 -46.462 1.00 89.88 181 ASN A CA 1
ATOM 1444 C C . ASN A 1 181 ? 23.744 -7.045 -44.932 1.00 89.88 181 ASN A C 1
ATOM 1446 O O . ASN A 1 181 ? 24.809 -7.371 -44.406 1.00 89.88 181 ASN A O 1
ATOM 1450 N N . TRP A 1 182 ? 22.643 -6.808 -44.210 1.00 91.12 182 TRP A N 1
ATOM 1451 C CA . TRP A 1 182 ? 22.603 -7.012 -42.766 1.00 91.12 182 TRP A CA 1
ATOM 1452 C C . TRP A 1 182 ? 22.518 -8.495 -42.418 1.00 91.12 182 TRP A C 1
ATOM 1454 O O . TRP A 1 182 ? 21.801 -9.271 -43.045 1.00 91.12 182 TRP A O 1
ATOM 1464 N N . THR A 1 183 ? 23.216 -8.887 -41.358 1.00 92.50 183 THR A N 1
ATOM 1465 C CA . THR A 1 183 ? 23.102 -10.233 -40.796 1.00 92.50 183 THR A CA 1
ATOM 1466 C C . THR A 1 183 ? 21.831 -10.369 -39.959 1.00 92.50 183 THR A C 1
ATOM 1468 O O . THR A 1 183 ? 21.304 -9.387 -39.431 1.00 92.50 183 THR A O 1
ATOM 1471 N N . HIS A 1 184 ? 21.367 -11.605 -39.756 1.00 90.44 184 HIS A N 1
ATOM 1472 C CA . HIS A 1 184 ? 20.242 -11.895 -38.859 1.00 90.44 184 HIS A CA 1
ATOM 1473 C C . HIS A 1 184 ? 20.437 -11.278 -37.461 1.00 90.44 184 HIS A C 1
ATOM 1475 O O . HIS A 1 184 ? 19.526 -10.654 -36.922 1.00 90.44 184 HIS A O 1
ATOM 1481 N N . ASN A 1 185 ? 21.652 -11.371 -36.909 1.00 90.19 185 ASN A N 1
ATOM 1482 C CA . ASN A 1 185 ? 21.982 -10.803 -35.600 1.00 90.19 185 ASN A CA 1
ATOM 1483 C C . ASN A 1 185 ? 21.857 -9.272 -35.579 1.00 90.19 185 ASN A C 1
ATOM 1485 O O . ASN A 1 185 ? 21.471 -8.707 -34.561 1.00 90.19 185 ASN A O 1
ATOM 1489 N N . GLN A 1 186 ? 22.142 -8.594 -36.696 1.00 90.56 186 GLN A N 1
ATOM 1490 C CA . GLN A 1 186 ? 21.994 -7.141 -36.793 1.00 90.56 186 GLN A CA 1
ATOM 1491 C C . GLN A 1 186 ? 20.529 -6.710 -36.808 1.00 90.56 186 GLN A C 1
ATOM 1493 O O . GLN A 1 186 ? 20.159 -5.769 -36.105 1.00 90.56 186 GLN A O 1
ATOM 1498 N N . VAL A 1 187 ? 19.691 -7.429 -37.558 1.00 90.94 187 VAL A N 1
ATOM 1499 C CA . VAL A 1 187 ? 18.241 -7.197 -37.580 1.00 90.94 187 VAL A CA 1
ATOM 1500 C C . VAL A 1 187 ? 17.632 -7.459 -36.200 1.00 90.94 187 VAL A C 1
ATOM 1502 O O . VAL A 1 187 ? 16.867 -6.632 -35.703 1.00 90.94 187 VAL A O 1
ATOM 1505 N N . ALA A 1 188 ? 18.015 -8.569 -35.561 1.00 90.88 188 ALA A N 1
ATOM 1506 C CA . ALA A 1 188 ? 17.531 -8.953 -34.238 1.00 90.88 188 ALA A CA 1
ATOM 1507 C C . ALA A 1 188 ? 17.929 -7.938 -33.154 1.00 90.88 188 ALA A C 1
ATOM 1509 O O . ALA A 1 188 ? 17.068 -7.494 -32.400 1.00 90.88 188 ALA A O 1
ATOM 1510 N N . ALA A 1 189 ? 19.195 -7.503 -33.122 1.00 90.62 189 ALA A N 1
ATOM 1511 C CA . ALA A 1 189 ? 19.670 -6.511 -32.156 1.00 90.62 189 ALA A CA 1
ATOM 1512 C C . ALA A 1 189 ? 18.911 -5.181 -32.276 1.00 90.62 189 ALA A C 1
ATOM 1514 O O . ALA A 1 189 ? 18.478 -4.619 -31.274 1.00 90.62 189 ALA A O 1
ATOM 1515 N N . ARG A 1 190 ? 18.676 -4.699 -33.505 1.00 91.38 190 ARG A N 1
ATOM 1516 C CA . ARG A 1 190 ? 17.863 -3.496 -33.724 1.00 91.38 190 ARG A CA 1
ATOM 1517 C C . ARG A 1 190 ? 16.434 -3.676 -33.204 1.00 91.38 190 ARG A C 1
ATOM 1519 O O . ARG A 1 190 ? 15.902 -2.771 -32.564 1.00 91.38 190 ARG A O 1
ATOM 1526 N N . ALA A 1 191 ? 15.801 -4.807 -33.519 1.00 91.38 191 ALA A N 1
ATOM 1527 C CA . ALA A 1 191 ? 14.440 -5.092 -33.076 1.00 91.38 191 ALA A CA 1
ATOM 1528 C C . ALA A 1 191 ? 14.351 -5.134 -31.543 1.00 91.38 191 ALA A C 1
ATOM 1530 O O . ALA A 1 191 ? 13.459 -4.512 -30.973 1.00 91.38 191 ALA A O 1
ATOM 1531 N N . GLN A 1 192 ? 15.318 -5.777 -30.883 1.00 91.69 192 GLN A N 1
ATOM 1532 C CA . GLN A 1 192 ? 15.417 -5.803 -29.426 1.00 91.69 192 GLN A CA 1
ATOM 1533 C C . GLN A 1 192 ? 15.563 -4.392 -28.848 1.00 91.69 192 GLN A C 1
ATOM 1535 O O . GLN A 1 192 ? 14.788 -4.027 -27.974 1.00 91.69 192 GLN A O 1
ATOM 1540 N N . CYS A 1 193 ? 16.463 -3.559 -29.380 1.00 91.69 193 CYS A N 1
ATOM 1541 C CA . CYS A 1 193 ? 16.606 -2.171 -28.932 1.00 91.69 193 CYS A CA 1
ATOM 1542 C C . CYS A 1 193 ? 15.305 -1.360 -29.063 1.00 91.69 193 CYS A C 1
ATOM 1544 O O . CYS A 1 193 ? 14.982 -0.557 -28.187 1.00 91.69 193 CYS A O 1
ATOM 1546 N N . LEU A 1 194 ? 14.539 -1.561 -30.143 1.00 91.81 194 LEU A N 1
ATOM 1547 C CA . LEU A 1 194 ? 13.246 -0.894 -30.322 1.00 91.81 194 LEU A CA 1
ATOM 1548 C C . LEU A 1 194 ? 12.240 -1.304 -29.245 1.00 91.81 194 LEU A C 1
ATOM 1550 O O . LEU A 1 194 ? 11.554 -0.432 -28.709 1.00 91.81 194 LEU A O 1
ATOM 1554 N N . GLU A 1 195 ? 12.157 -2.595 -28.928 1.00 94.44 195 GLU A N 1
ATOM 1555 C CA . GLU A 1 195 ? 11.278 -3.100 -27.871 1.00 94.44 195 GLU A CA 1
ATOM 1556 C C . GLU A 1 195 ? 11.741 -2.646 -26.483 1.00 94.44 195 GLU A C 1
ATOM 1558 O O . GLU A 1 195 ? 10.928 -2.136 -25.712 1.00 94.44 195 GLU A O 1
ATOM 1563 N N . SER A 1 196 ? 13.043 -2.702 -26.194 1.00 94.69 196 SER A N 1
ATOM 1564 C CA . SER A 1 196 ? 13.594 -2.238 -24.919 1.00 94.69 196 SER A CA 1
ATOM 1565 C C . SER A 1 196 ? 13.328 -0.752 -24.683 1.00 94.69 196 SER A C 1
ATOM 1567 O O . SER A 1 196 ? 12.946 -0.367 -23.582 1.00 94.69 196 SER A O 1
ATOM 1569 N N . VAL A 1 197 ? 13.427 0.101 -25.712 1.00 92.31 197 VAL A N 1
ATOM 1570 C CA . VAL A 1 197 ? 13.080 1.525 -25.558 1.00 92.31 197 VAL A CA 1
ATOM 1571 C C . VAL A 1 197 ? 11.581 1.751 -25.384 1.00 92.31 197 VAL A C 1
ATOM 1573 O O . VAL A 1 197 ? 11.189 2.660 -24.650 1.00 92.31 197 VAL A O 1
ATOM 1576 N N . LYS A 1 198 ? 10.717 0.949 -26.016 1.00 93.38 198 LYS A N 1
ATOM 1577 C CA . LYS A 1 198 ? 9.270 1.022 -25.749 1.00 93.38 198 LYS A CA 1
ATOM 1578 C C . LYS A 1 198 ? 8.964 0.669 -24.293 1.00 93.38 198 LYS A C 1
ATOM 1580 O O . LYS A 1 198 ? 8.212 1.399 -23.651 1.00 93.38 198 LYS A O 1
ATOM 1585 N N . ALA A 1 199 ? 9.571 -0.399 -23.776 1.00 96.00 199 ALA A N 1
ATOM 1586 C CA . ALA A 1 199 ? 9.433 -0.801 -22.379 1.00 96.00 199 ALA A CA 1
ATOM 1587 C C . ALA A 1 199 ? 9.979 0.274 -21.424 1.00 96.00 199 ALA A C 1
ATOM 1589 O O . ALA A 1 199 ? 9.291 0.662 -20.485 1.00 96.00 199 ALA A O 1
ATOM 1590 N N . LEU A 1 200 ? 11.144 0.855 -21.726 1.00 94.88 200 LEU A N 1
ATOM 1591 C CA . LEU A 1 200 ? 11.738 1.918 -20.913 1.00 94.88 200 LEU A CA 1
ATOM 1592 C C . LEU A 1 200 ? 10.829 3.153 -20.846 1.00 94.88 200 LEU A C 1
ATOM 1594 O O . LEU A 1 200 ? 10.641 3.734 -19.782 1.00 94.88 200 LEU A O 1
ATOM 1598 N N . LYS A 1 201 ? 10.212 3.543 -21.968 1.00 93.75 201 LYS A N 1
ATOM 1599 C CA . LYS A 1 201 ? 9.226 4.637 -21.997 1.00 93.75 201 LYS A CA 1
ATOM 1600 C C . LYS A 1 201 ? 8.009 4.340 -21.125 1.00 93.75 201 LYS A C 1
ATOM 1602 O O . LYS A 1 201 ? 7.525 5.243 -20.447 1.00 93.75 201 LYS A O 1
ATOM 1607 N N . TYR A 1 202 ? 7.521 3.102 -21.143 1.00 95.25 202 TYR A N 1
ATOM 1608 C CA . TYR A 1 202 ? 6.429 2.677 -20.272 1.00 95.25 202 TYR A CA 1
ATOM 1609 C C . TYR A 1 202 ? 6.823 2.798 -18.793 1.00 95.25 202 TYR A C 1
ATOM 1611 O O . TYR A 1 202 ? 6.123 3.465 -18.031 1.00 95.25 202 TYR A O 1
ATOM 1619 N N . ASP A 1 203 ? 7.984 2.260 -18.412 1.00 96.56 203 ASP A N 1
ATOM 1620 C CA . ASP A 1 203 ? 8.479 2.341 -17.036 1.00 96.56 203 ASP A CA 1
ATOM 1621 C C . ASP A 1 203 ? 8.649 3.793 -16.580 1.00 96.56 203 ASP A C 1
ATOM 1623 O O . ASP A 1 203 ? 8.235 4.136 -15.475 1.00 96.56 203 ASP A O 1
ATOM 1627 N N . ARG A 1 204 ? 9.175 4.684 -17.435 1.00 95.62 204 ARG A N 1
ATOM 1628 C CA . ARG A 1 204 ? 9.292 6.123 -17.131 1.00 95.62 204 ARG A CA 1
ATOM 1629 C C . ARG A 1 204 ? 7.937 6.752 -16.784 1.00 95.62 204 ARG A C 1
ATOM 1631 O O . ARG A 1 204 ? 7.846 7.544 -15.845 1.00 95.62 204 ARG A O 1
ATOM 1638 N N . VAL A 1 205 ? 6.870 6.405 -17.509 1.00 95.94 205 VAL A N 1
ATOM 1639 C CA . VAL A 1 205 ? 5.509 6.898 -17.224 1.00 95.94 205 VAL A CA 1
ATOM 1640 C C . VAL A 1 205 ? 5.012 6.386 -15.872 1.00 95.94 205 VAL A C 1
ATOM 1642 O O . VAL A 1 205 ? 4.489 7.170 -15.076 1.00 95.94 205 VAL A O 1
ATOM 1645 N N . GLU A 1 206 ? 5.192 5.099 -15.585 1.00 97.75 206 GLU A N 1
ATOM 1646 C CA . GLU A 1 206 ? 4.751 4.508 -14.318 1.00 97.75 206 GLU A CA 1
ATOM 1647 C C . GLU A 1 206 ? 5.565 5.018 -13.120 1.00 97.75 206 GLU A C 1
ATOM 1649 O O . GLU A 1 206 ? 4.984 5.370 -12.093 1.00 97.75 206 GLU A O 1
ATOM 1654 N N . MET A 1 207 ? 6.884 5.188 -13.261 1.00 97.38 207 MET A N 1
ATOM 1655 C CA . MET A 1 207 ? 7.727 5.822 -12.241 1.00 97.38 207 MET A CA 1
ATOM 1656 C C . MET A 1 207 ? 7.218 7.219 -11.875 1.00 97.38 207 MET A C 1
ATOM 1658 O O . MET A 1 207 ? 7.098 7.527 -10.690 1.00 97.38 207 MET A O 1
ATOM 1662 N N . ARG A 1 208 ? 6.876 8.061 -12.866 1.00 95.81 208 ARG A N 1
ATOM 1663 C CA . ARG A 1 208 ? 6.327 9.408 -12.613 1.00 95.81 208 ARG A CA 1
ATOM 1664 C C . ARG A 1 208 ? 5.038 9.342 -11.793 1.00 95.81 208 ARG A C 1
ATOM 1666 O O . ARG A 1 208 ? 4.903 10.090 -10.827 1.00 95.81 208 ARG A O 1
ATOM 1673 N N . LYS A 1 209 ? 4.121 8.431 -12.138 1.00 96.06 209 LYS A N 1
ATOM 1674 C CA . LYS A 1 209 ? 2.867 8.231 -11.390 1.00 96.06 209 LYS A CA 1
ATOM 1675 C C . LYS A 1 209 ? 3.135 7.813 -9.946 1.00 96.06 209 LYS A C 1
ATOM 1677 O O . LYS A 1 209 ? 2.538 8.378 -9.035 1.00 96.06 209 LYS A O 1
ATOM 1682 N N . VAL A 1 210 ? 4.034 6.850 -9.736 1.00 95.94 210 VAL A N 1
ATOM 1683 C CA . VAL A 1 210 ? 4.373 6.355 -8.395 1.00 95.94 210 VAL A CA 1
ATOM 1684 C C . VAL A 1 210 ? 5.032 7.454 -7.560 1.00 95.94 210 VAL A C 1
ATOM 1686 O O . VAL A 1 210 ? 4.633 7.655 -6.418 1.00 95.94 210 VAL A O 1
ATOM 1689 N N . ILE A 1 211 ? 5.980 8.213 -8.119 1.00 93.00 211 ILE A N 1
ATOM 1690 C CA . ILE A 1 211 ? 6.625 9.341 -7.422 1.00 93.00 211 ILE A CA 1
ATOM 1691 C C . ILE A 1 211 ? 5.590 10.397 -7.014 1.00 93.00 211 ILE A C 1
ATOM 1693 O O . ILE A 1 211 ? 5.639 10.899 -5.892 1.00 93.00 211 ILE A O 1
ATOM 1697 N N . GLU A 1 212 ? 4.626 10.708 -7.881 1.00 91.44 212 GLU A N 1
ATOM 1698 C CA . GLU A 1 212 ? 3.571 11.673 -7.561 1.00 91.44 212 GLU A CA 1
ATOM 1699 C C . GLU A 1 212 ? 2.639 11.165 -6.450 1.00 91.44 212 GLU A C 1
ATOM 1701 O O . GLU A 1 212 ? 2.313 11.897 -5.516 1.00 91.44 212 GLU A O 1
ATOM 1706 N N . GLN A 1 213 ? 2.287 9.876 -6.470 1.00 90.88 213 GLN A N 1
ATOM 1707 C CA . GLN A 1 213 ? 1.554 9.248 -5.366 1.00 90.88 213 GLN A CA 1
ATOM 1708 C C . GLN A 1 213 ? 2.352 9.289 -4.056 1.00 90.88 213 GLN A C 1
ATOM 1710 O O . GLN A 1 213 ? 1.783 9.557 -2.999 1.00 90.88 213 GLN A O 1
ATOM 1715 N N . MET A 1 214 ? 3.670 9.064 -4.103 1.00 90.12 214 MET A N 1
ATOM 1716 C CA . MET A 1 214 ? 4.529 9.159 -2.917 1.00 90.12 214 MET A CA 1
ATOM 1717 C C . MET A 1 214 ? 4.503 10.569 -2.324 1.00 90.12 214 MET A C 1
ATOM 1719 O O . MET A 1 214 ? 4.382 10.696 -1.105 1.00 90.12 214 MET A O 1
ATOM 1723 N N . ARG A 1 215 ? 4.548 11.609 -3.170 1.00 86.00 215 ARG A N 1
ATOM 1724 C CA . ARG A 1 215 ? 4.449 13.016 -2.749 1.00 86.00 215 ARG A CA 1
ATOM 1725 C C . ARG A 1 215 ? 3.134 13.317 -2.037 1.00 86.00 215 ARG A C 1
ATOM 1727 O O . ARG A 1 215 ? 3.150 13.897 -0.956 1.00 86.00 215 ARG A O 1
ATOM 1734 N N . GLY A 1 216 ? 2.011 12.838 -2.573 1.00 82.50 216 GLY A N 1
ATOM 1735 C CA . GLY A 1 216 ? 0.689 13.012 -1.957 1.00 82.50 216 GLY A CA 1
ATOM 1736 C C . GLY A 1 216 ? 0.508 12.320 -0.597 1.00 82.50 216 GLY A C 1
ATOM 1737 O O . GLY A 1 216 ? -0.448 12.607 0.123 1.00 82.50 216 GLY A O 1
ATOM 1738 N N . HIS A 1 217 ? 1.416 11.416 -0.217 1.00 78.75 217 HIS A N 1
ATOM 1739 C CA . HIS A 1 217 ? 1.359 10.671 1.042 1.00 78.75 217 HIS A CA 1
ATOM 1740 C C . HIS A 1 217 ? 2.427 11.083 2.066 1.00 78.75 217 HIS A C 1
ATOM 1742 O O . HIS A 1 217 ? 2.548 10.412 3.099 1.00 78.75 217 HIS A O 1
ATOM 1748 N N . LEU A 1 218 ? 3.162 12.182 1.837 1.00 65.75 218 LEU A N 1
ATOM 1749 C CA . LEU A 1 218 ? 4.190 12.656 2.771 1.00 65.75 218 LEU A CA 1
ATOM 1750 C C . LEU A 1 218 ? 3.625 12.962 4.167 1.00 65.75 218 LEU A C 1
ATOM 1752 O O . LEU A 1 218 ? 4.222 12.538 5.159 1.00 65.75 218 LEU A O 1
ATOM 1756 N N . ASP A 1 219 ? 2.461 13.606 4.262 1.00 57.66 219 ASP A N 1
ATOM 1757 C CA . ASP A 1 219 ? 1.974 14.192 5.524 1.00 57.66 219 ASP A CA 1
ATOM 1758 C C . ASP A 1 219 ? 1.110 13.259 6.381 1.00 57.66 219 ASP A C 1
ATOM 1760 O O . ASP A 1 219 ? 0.895 13.495 7.568 1.00 57.66 219 ASP A O 1
ATOM 1764 N N . LEU A 1 220 ? 0.622 12.152 5.820 1.00 53.81 220 LEU A N 1
ATOM 1765 C CA . LEU A 1 220 ? -0.532 11.444 6.388 1.00 53.81 220 LEU A CA 1
ATOM 1766 C C . LEU A 1 220 ? -0.202 10.174 7.201 1.00 53.81 220 LEU A C 1
ATOM 1768 O O . LEU A 1 220 ? -1.056 9.300 7.390 1.00 53.81 220 LEU A O 1
ATOM 1772 N N . ALA A 1 221 ? 1.026 10.048 7.711 1.00 54.66 221 ALA A N 1
ATOM 1773 C CA . ALA A 1 221 ? 1.455 8.891 8.511 1.00 54.66 221 ALA A CA 1
ATOM 1774 C C . ALA A 1 221 ? 1.121 7.527 7.850 1.00 54.66 221 ALA A C 1
ATOM 1776 O O . ALA A 1 221 ? 0.744 6.572 8.529 1.00 54.66 221 ALA A O 1
ATOM 1777 N N . TYR A 1 222 ? 1.214 7.421 6.517 1.00 65.69 222 TYR A N 1
ATOM 1778 C CA . TYR A 1 222 ? 0.986 6.169 5.778 1.00 65.69 222 TYR A CA 1
ATOM 1779 C C . TYR A 1 222 ? 2.305 5.450 5.474 1.00 65.69 222 TYR A C 1
ATOM 1781 O O . TYR A 1 222 ? 2.673 5.232 4.319 1.00 65.69 222 TYR A O 1
ATOM 1789 N N . GLY A 1 223 ? 3.034 5.049 6.518 1.00 72.06 223 GLY A N 1
ATOM 1790 C CA . GLY A 1 223 ? 4.291 4.315 6.348 1.00 72.06 223 GLY A CA 1
ATOM 1791 C C . GLY A 1 223 ? 4.126 2.991 5.586 1.00 72.06 223 GLY A C 1
ATOM 1792 O O . GLY A 1 223 ? 5.063 2.533 4.941 1.00 72.06 223 GLY A O 1
ATOM 1793 N N . SER A 1 224 ? 2.956 2.345 5.632 1.00 76.00 224 SER A N 1
ATOM 1794 C CA . SER A 1 224 ? 2.650 1.151 4.823 1.00 76.00 224 SER A CA 1
ATOM 1795 C C . SER A 1 224 ? 2.509 1.462 3.330 1.00 76.00 224 SER A C 1
ATOM 1797 O O . SER A 1 224 ? 3.169 0.815 2.521 1.00 76.00 224 SER A O 1
ATOM 1799 N N . VAL A 1 225 ? 1.711 2.472 2.971 1.00 82.50 225 VAL A N 1
ATOM 1800 C CA . VAL A 1 225 ? 1.499 2.906 1.582 1.00 82.50 225 VAL A CA 1
ATOM 1801 C C . VAL A 1 225 ? 2.820 3.359 0.978 1.00 82.50 225 VAL A C 1
ATOM 1803 O O . VAL A 1 225 ? 3.194 2.889 -0.091 1.00 82.50 225 VAL A O 1
ATOM 1806 N N . LEU A 1 226 ? 3.589 4.182 1.700 1.00 85.69 226 LEU A N 1
ATOM 1807 C CA . LEU A 1 226 ? 4.890 4.650 1.225 1.00 85.69 226 LEU A CA 1
ATOM 1808 C C . LEU A 1 226 ? 5.882 3.491 1.029 1.00 85.69 226 LEU A C 1
ATOM 1810 O O . LEU A 1 226 ? 6.645 3.494 0.062 1.00 85.69 226 LEU A O 1
ATOM 1814 N N . ARG A 1 227 ? 5.847 2.465 1.895 1.00 86.50 227 ARG A N 1
ATOM 1815 C CA . ARG A 1 227 ? 6.623 1.226 1.707 1.00 86.50 227 ARG A CA 1
ATOM 1816 C C . ARG A 1 227 ? 6.202 0.467 0.451 1.00 86.50 227 ARG A C 1
ATOM 1818 O O . ARG A 1 227 ? 7.073 -0.050 -0.238 1.00 86.50 227 ARG A O 1
ATOM 1825 N N . GLU A 1 228 ? 4.910 0.389 0.148 1.00 88.94 228 GLU A N 1
ATOM 1826 C CA . GLU A 1 228 ? 4.426 -0.323 -1.039 1.00 88.94 228 GLU A CA 1
ATOM 1827 C C . GLU A 1 228 ? 4.768 0.420 -2.334 1.00 88.94 228 GLU A C 1
ATOM 1829 O O . GLU A 1 228 ? 5.342 -0.173 -3.247 1.00 88.94 228 GLU A O 1
ATOM 1834 N N . LEU A 1 229 ? 4.549 1.735 -2.370 1.00 93.00 229 LEU A N 1
ATOM 1835 C CA . LEU A 1 229 ? 4.993 2.587 -3.475 1.00 93.00 229 LEU A CA 1
ATOM 1836 C C . LEU A 1 229 ? 6.511 2.497 -3.673 1.00 93.00 229 LEU A C 1
ATOM 1838 O O . LEU A 1 229 ? 6.981 2.419 -4.803 1.00 93.00 229 LEU A O 1
ATOM 1842 N N . SER A 1 230 ? 7.285 2.411 -2.584 1.00 93.56 230 SER A N 1
ATOM 1843 C CA . SER A 1 230 ? 8.742 2.236 -2.665 1.00 93.56 230 SER A CA 1
ATOM 1844 C C . SER A 1 230 ? 9.127 0.924 -3.347 1.00 93.56 230 SER A C 1
ATOM 1846 O O . SER A 1 230 ? 10.088 0.897 -4.111 1.00 93.56 230 SER A O 1
ATOM 1848 N N . LYS A 1 231 ? 8.387 -0.167 -3.101 1.00 95.00 231 LYS A N 1
ATOM 1849 C CA . LYS A 1 231 ? 8.625 -1.452 -3.780 1.00 95.00 231 LYS A CA 1
ATOM 1850 C C . LYS A 1 231 ? 8.292 -1.372 -5.265 1.00 95.00 231 LYS A C 1
ATOM 1852 O O . LYS A 1 231 ? 9.078 -1.856 -6.074 1.00 95.00 231 LYS A O 1
ATOM 1857 N N . GLN A 1 232 ? 7.155 -0.769 -5.615 1.00 96.62 232 GLN A N 1
ATOM 1858 C CA . GLN A 1 232 ? 6.761 -0.575 -7.013 1.00 96.62 232 GLN A CA 1
ATOM 1859 C C . GLN A 1 232 ? 7.810 0.251 -7.756 1.00 96.62 232 GLN A C 1
ATOM 1861 O O . GLN A 1 232 ? 8.298 -0.173 -8.800 1.00 96.62 232 GLN A O 1
ATOM 1866 N N . LEU A 1 233 ? 8.225 1.376 -7.167 1.00 97.19 233 LEU A N 1
ATOM 1867 C CA . LEU A 1 233 ? 9.245 2.238 -7.747 1.00 97.19 233 LEU A CA 1
ATOM 1868 C C . LEU A 1 233 ? 10.566 1.492 -7.934 1.00 97.19 233 LEU A C 1
ATOM 1870 O O . LEU A 1 233 ? 11.113 1.501 -9.028 1.00 97.19 233 LEU A O 1
ATOM 1874 N N . ALA A 1 234 ? 11.029 0.769 -6.910 1.00 97.12 234 ALA A N 1
ATOM 1875 C CA . ALA A 1 234 ? 12.241 -0.040 -7.004 1.00 97.12 234 ALA A CA 1
ATOM 1876 C C . ALA A 1 234 ? 12.158 -1.113 -8.106 1.00 97.12 234 ALA A C 1
ATOM 1878 O O . ALA A 1 234 ? 13.162 -1.389 -8.759 1.00 97.12 234 ALA A O 1
ATOM 1879 N N . SER A 1 235 ? 10.979 -1.707 -8.328 1.00 97.88 235 SER A N 1
ATOM 1880 C CA . SER A 1 235 ? 10.757 -2.674 -9.409 1.00 97.88 235 SER A CA 1
ATOM 1881 C C . SER A 1 235 ? 10.908 -2.028 -10.783 1.00 97.88 235 SER A C 1
ATOM 1883 O O . SER A 1 235 ? 11.636 -2.563 -11.618 1.00 97.88 235 SER A O 1
ATOM 1885 N N . TYR A 1 236 ? 10.265 -0.879 -11.010 1.00 98.19 236 TYR A N 1
ATOM 1886 C CA . TYR A 1 236 ? 10.398 -0.150 -12.271 1.00 98.19 236 TYR A CA 1
ATOM 1887 C C . TYR A 1 236 ? 11.831 0.323 -12.491 1.00 98.19 236 TYR A C 1
ATOM 1889 O O . TYR A 1 236 ? 12.368 0.151 -13.577 1.00 98.19 236 TYR A O 1
ATOM 1897 N N . THR A 1 237 ? 12.479 0.886 -11.467 1.00 96.94 237 THR A N 1
ATOM 1898 C CA . THR A 1 237 ? 13.864 1.367 -11.573 1.00 96.94 237 THR A CA 1
ATOM 1899 C C . THR A 1 237 ? 14.813 0.239 -11.947 1.00 96.94 237 THR A C 1
ATOM 1901 O O . THR A 1 237 ? 15.590 0.381 -12.882 1.00 96.94 237 THR A O 1
ATOM 1904 N N . LYS A 1 238 ? 14.680 -0.923 -11.298 1.00 97.50 238 LYS A N 1
ATOM 1905 C CA . LYS A 1 238 ? 15.479 -2.103 -11.634 1.00 97.50 238 LYS A CA 1
ATOM 1906 C C . LYS A 1 238 ? 15.228 -2.589 -13.064 1.00 97.50 238 LYS A C 1
ATOM 1908 O O . LYS A 1 238 ? 16.166 -3.017 -13.728 1.00 97.50 238 LYS A O 1
ATOM 1913 N N . HIS A 1 239 ? 13.977 -2.586 -13.525 1.00 97.88 239 HIS A N 1
ATOM 1914 C CA . HIS A 1 239 ? 13.665 -2.986 -14.896 1.00 97.88 239 HIS A CA 1
ATOM 1915 C C . HIS A 1 239 ? 14.272 -2.005 -15.905 1.00 97.88 239 HIS A C 1
ATOM 1917 O O . HIS A 1 239 ? 14.925 -2.439 -16.849 1.00 97.88 239 HIS A O 1
ATOM 1923 N N . ALA A 1 240 ? 14.173 -0.702 -15.645 1.00 96.88 240 ALA A N 1
ATOM 1924 C CA . ALA A 1 240 ? 14.795 0.329 -16.461 1.00 96.88 240 ALA A CA 1
ATOM 1925 C C . ALA A 1 240 ? 16.328 0.206 -16.511 1.00 96.88 240 ALA A C 1
ATOM 1927 O O . ALA A 1 240 ? 16.892 0.304 -17.597 1.00 96.88 240 ALA A O 1
ATOM 1928 N N . ASP A 1 241 ? 16.995 -0.079 -15.385 1.00 96.31 241 ASP A N 1
ATOM 1929 C CA . ASP A 1 241 ? 18.443 -0.345 -15.349 1.00 96.31 241 ASP A CA 1
ATOM 1930 C C . ASP A 1 241 ? 18.821 -1.503 -16.290 1.00 96.31 241 ASP A C 1
ATOM 1932 O O . ASP A 1 241 ? 19.724 -1.367 -17.116 1.00 96.31 241 ASP A O 1
ATOM 1936 N N . LEU A 1 242 ? 18.081 -2.619 -16.228 1.00 97.19 242 LEU A N 1
ATOM 1937 C CA . LEU A 1 242 ? 18.303 -3.778 -17.101 1.00 97.19 242 LEU A CA 1
ATOM 1938 C C . LEU A 1 242 ? 18.088 -3.438 -18.581 1.00 97.19 242 LEU A C 1
ATOM 1940 O O . LEU A 1 242 ? 18.880 -3.840 -19.426 1.00 97.19 242 LEU A O 1
ATOM 1944 N N . LEU A 1 243 ? 17.041 -2.675 -18.901 1.00 96.50 243 LEU A N 1
ATOM 1945 C CA . LEU A 1 243 ? 16.762 -2.254 -20.274 1.00 96.50 243 LEU A CA 1
ATOM 1946 C C . LEU A 1 243 ? 17.869 -1.348 -20.825 1.00 96.50 243 LEU A C 1
ATOM 1948 O O . LEU A 1 243 ? 18.245 -1.478 -21.990 1.00 96.50 243 LEU A O 1
ATOM 1952 N N . VAL A 1 244 ? 18.394 -0.440 -19.998 1.00 94.62 244 VAL A N 1
ATOM 1953 C CA . VAL A 1 244 ? 19.518 0.428 -20.365 1.00 94.62 244 VAL A CA 1
ATOM 1954 C C . VAL A 1 244 ? 20.780 -0.400 -20.604 1.00 94.62 244 VAL A C 1
ATOM 1956 O O . VAL A 1 244 ? 21.448 -0.185 -21.616 1.00 94.62 244 VAL A O 1
ATOM 1959 N N . ASP A 1 245 ? 21.075 -1.371 -19.737 1.00 94.44 245 ASP A N 1
ATOM 1960 C CA . ASP A 1 245 ? 22.202 -2.292 -19.909 1.00 94.44 245 ASP A CA 1
ATOM 1961 C C . ASP A 1 245 ? 22.079 -3.133 -21.187 1.00 94.44 245 ASP A C 1
ATOM 1963 O O . ASP A 1 245 ? 23.045 -3.241 -21.945 1.00 94.44 245 ASP A O 1
ATOM 1967 N N . ASP A 1 246 ? 20.894 -3.672 -21.473 1.00 93.12 246 ASP A N 1
ATOM 1968 C CA . ASP A 1 246 ? 20.630 -4.461 -22.679 1.00 93.12 246 ASP A CA 1
ATOM 1969 C C . ASP A 1 246 ? 20.857 -3.641 -23.956 1.00 93.12 246 ASP A C 1
ATOM 1971 O O . ASP A 1 246 ? 21.511 -4.106 -24.895 1.00 93.12 246 ASP A O 1
ATOM 1975 N N . ILE A 1 247 ? 20.354 -2.401 -23.996 1.00 91.69 247 ILE A N 1
ATOM 1976 C CA . ILE A 1 247 ? 20.550 -1.501 -25.141 1.00 91.69 247 ILE A CA 1
ATOM 1977 C C . ILE A 1 247 ? 22.031 -1.134 -25.282 1.00 91.69 247 ILE A C 1
ATOM 1979 O O . ILE A 1 247 ? 22.577 -1.192 -26.385 1.00 91.69 247 ILE A O 1
ATOM 1983 N N . ALA A 1 248 ? 22.696 -0.801 -24.176 1.00 91.25 248 ALA A N 1
ATOM 1984 C CA . ALA A 1 248 ? 24.116 -0.470 -24.150 1.00 91.25 248 ALA A CA 1
ATOM 1985 C C . ALA A 1 248 ? 24.984 -1.622 -24.695 1.00 91.25 248 ALA A C 1
ATOM 1987 O O . ALA A 1 248 ? 25.841 -1.413 -25.557 1.00 91.25 248 ALA A O 1
ATOM 1988 N N . LEU A 1 249 ? 24.721 -2.859 -24.263 1.00 90.50 249 LEU A N 1
ATOM 1989 C CA . LEU A 1 249 ? 25.412 -4.051 -24.764 1.00 90.50 249 LEU A CA 1
ATOM 1990 C C . LEU A 1 249 ? 25.129 -4.294 -26.251 1.00 90.50 249 LEU A C 1
ATOM 1992 O O . LEU A 1 249 ? 26.044 -4.639 -27.005 1.00 90.50 249 LEU A O 1
ATOM 1996 N N . ALA A 1 250 ? 23.887 -4.087 -26.694 1.00 89.75 250 ALA A N 1
ATOM 1997 C CA . ALA A 1 250 ? 23.534 -4.215 -28.102 1.00 89.75 250 ALA A CA 1
ATOM 1998 C C . ALA A 1 250 ? 24.297 -3.209 -28.978 1.00 89.75 250 ALA A C 1
ATOM 2000 O O . ALA A 1 250 ? 24.771 -3.594 -30.048 1.00 89.75 250 ALA A O 1
ATOM 2001 N N . ILE A 1 251 ? 24.474 -1.962 -28.522 1.00 87.88 251 ILE A N 1
ATOM 2002 C CA . ILE A 1 251 ? 25.299 -0.949 -29.202 1.00 87.88 251 ILE A CA 1
ATOM 2003 C C . ILE A 1 251 ? 26.761 -1.414 -29.259 1.00 87.88 251 ILE A C 1
ATOM 2005 O O . ILE A 1 251 ? 27.324 -1.530 -30.349 1.00 87.88 251 ILE A O 1
ATOM 2009 N N . ARG A 1 252 ? 27.345 -1.785 -28.109 1.00 87.62 252 ARG A N 1
ATOM 2010 C CA . ARG A 1 252 ? 28.754 -2.204 -27.982 1.00 87.62 252 ARG A CA 1
ATOM 2011 C C . ARG A 1 252 ? 29.143 -3.315 -28.954 1.00 87.62 252 ARG A C 1
ATOM 2013 O O . ARG A 1 252 ? 30.219 -3.286 -29.550 1.00 87.62 252 ARG A O 1
ATOM 2020 N N . TYR A 1 253 ? 28.291 -4.329 -29.088 1.00 87.81 253 TYR A N 1
ATOM 2021 C CA . TYR A 1 253 ? 28.600 -5.526 -29.874 1.00 87.81 253 TYR A CA 1
ATOM 2022 C C . TYR A 1 253 ? 28.067 -5.477 -31.309 1.00 87.81 253 TYR A C 1
ATOM 2024 O O . TYR A 1 253 ? 28.281 -6.423 -32.074 1.00 87.81 253 TYR A O 1
ATOM 2032 N N . ASN A 1 254 ? 27.424 -4.379 -31.719 1.00 86.56 254 ASN A N 1
ATOM 2033 C CA . ASN A 1 254 ? 26.862 -4.243 -33.054 1.00 86.56 254 ASN A CA 1
ATOM 2034 C C . ASN A 1 254 ? 27.349 -2.979 -33.772 1.00 86.56 254 ASN A C 1
ATOM 2036 O O . ASN A 1 254 ? 26.776 -1.899 -33.658 1.00 86.56 254 ASN A O 1
ATOM 2040 N N . ARG A 1 255 ? 28.352 -3.165 -34.639 1.00 77.81 255 ARG A N 1
ATOM 2041 C CA . ARG A 1 255 ? 28.967 -2.099 -35.452 1.00 77.81 255 ARG A CA 1
ATOM 2042 C C . ARG A 1 255 ? 27.987 -1.299 -36.312 1.00 77.81 255 ARG A C 1
ATOM 2044 O O . ARG A 1 255 ? 28.334 -0.208 -36.743 1.00 77.81 255 ARG A O 1
ATOM 2051 N N . VAL A 1 256 ? 26.824 -1.854 -36.651 1.00 82.75 256 VAL A N 1
ATOM 2052 C CA . VAL A 1 256 ? 25.810 -1.136 -37.433 1.00 82.75 256 VAL A CA 1
ATOM 2053 C C . VAL A 1 256 ? 25.117 -0.096 -36.552 1.00 82.75 256 VAL A C 1
ATOM 2055 O O . VAL A 1 256 ? 24.949 1.033 -36.998 1.00 82.75 256 VAL A O 1
ATOM 2058 N N . LEU A 1 257 ? 24.808 -0.447 -35.299 1.00 79.75 257 LEU A N 1
ATOM 2059 C CA . LEU A 1 257 ? 24.238 0.473 -34.311 1.00 79.75 257 LEU A CA 1
ATOM 2060 C C . LEU A 1 257 ? 25.252 1.547 -33.888 1.00 79.75 257 LEU A C 1
ATOM 2062 O O . LEU A 1 257 ? 24.917 2.724 -33.898 1.00 79.75 257 LEU A O 1
ATOM 2066 N N . ASP A 1 258 ? 26.497 1.151 -33.626 1.00 72.25 258 ASP A N 1
ATOM 2067 C CA . ASP A 1 258 ? 27.614 2.050 -33.290 1.00 72.25 258 ASP A CA 1
ATOM 2068 C C . ASP A 1 258 ? 27.876 3.104 -34.393 1.00 72.25 258 ASP A C 1
ATOM 2070 O O . ASP A 1 258 ? 27.850 4.315 -34.164 1.00 72.25 258 ASP A O 1
ATOM 2074 N N . LYS A 1 259 ? 27.983 2.666 -35.659 1.00 68.38 259 LYS A N 1
ATOM 2075 C CA . LYS A 1 259 ? 28.192 3.555 -36.823 1.00 68.38 259 LYS A CA 1
ATOM 2076 C C . LYS A 1 259 ? 27.031 4.504 -37.130 1.00 68.38 259 LYS A C 1
ATOM 2078 O O . LYS A 1 259 ? 27.204 5.392 -37.963 1.00 68.38 259 LYS A O 1
ATOM 2083 N N . ALA A 1 260 ? 25.872 4.336 -36.496 1.00 67.38 260 ALA A N 1
ATOM 2084 C CA . ALA A 1 260 ? 24.767 5.287 -36.596 1.00 67.38 260 ALA A CA 1
ATOM 2085 C C . ALA A 1 260 ? 24.992 6.557 -35.745 1.00 67.38 260 ALA A C 1
ATOM 2087 O O . ALA A 1 260 ? 24.103 7.405 -35.685 1.00 67.38 260 ALA A O 1
ATOM 2088 N N . GLY A 1 261 ? 26.171 6.704 -35.123 1.00 62.12 261 GLY A N 1
ATOM 2089 C CA . GLY A 1 261 ? 26.536 7.855 -34.292 1.00 62.12 261 GLY A CA 1
ATOM 2090 C C . GLY A 1 261 ? 26.111 7.684 -32.838 1.00 62.12 261 GLY A C 1
ATOM 2091 O O . GLY A 1 261 ? 25.758 8.666 -32.192 1.00 62.12 261 GLY A O 1
ATOM 2092 N N . LEU A 1 262 ? 26.075 6.440 -32.355 1.00 65.31 262 LEU A N 1
ATOM 2093 C CA . LEU A 1 262 ? 25.574 6.083 -31.034 1.00 65.31 262 LEU A CA 1
ATOM 2094 C C . LEU A 1 262 ? 26.690 5.391 -30.256 1.00 65.31 262 LEU A C 1
ATOM 2096 O O . LEU A 1 262 ? 26.902 4.194 -30.423 1.00 65.31 262 LEU A O 1
ATOM 2100 N N . ASP A 1 263 ? 27.392 6.151 -29.419 1.00 81.44 263 ASP A N 1
ATOM 2101 C CA . ASP A 1 263 ? 28.319 5.595 -28.438 1.00 81.44 263 ASP A CA 1
ATOM 2102 C C . ASP A 1 263 ? 27.540 5.024 -27.240 1.00 81.44 263 ASP A C 1
ATOM 2104 O O . ASP A 1 263 ? 26.495 5.543 -26.831 1.00 81.44 263 ASP A O 1
ATOM 2108 N N . GLU A 1 264 ? 28.035 3.925 -26.673 1.00 86.44 264 GLU A N 1
ATOM 2109 C CA . GLU A 1 264 ? 27.415 3.307 -25.499 1.00 86.44 264 GLU A CA 1
ATOM 2110 C C . GLU A 1 264 ? 27.440 4.238 -24.279 1.00 86.44 264 GLU A C 1
ATOM 2112 O O . GLU A 1 264 ? 26.456 4.320 -23.541 1.00 86.44 264 GLU A O 1
ATOM 2117 N N . GLY A 1 265 ? 28.567 4.915 -24.050 1.00 86.00 265 GLY A N 1
ATOM 2118 C CA . GLY A 1 265 ? 28.741 5.865 -22.960 1.00 86.00 265 GLY A CA 1
ATOM 2119 C C . GLY A 1 265 ? 27.784 7.040 -23.101 1.00 86.00 265 GLY A C 1
ATOM 2120 O O . GLY A 1 265 ? 27.086 7.363 -22.140 1.00 86.00 265 GLY A O 1
ATOM 2121 N N . ASP A 1 266 ? 27.667 7.596 -24.306 1.00 86.69 266 ASP A N 1
ATOM 2122 C CA . ASP A 1 266 ? 26.702 8.659 -24.607 1.00 86.69 266 ASP A CA 1
ATOM 2123 C C . ASP A 1 266 ? 25.256 8.205 -24.350 1.00 86.69 266 ASP A C 1
ATOM 2125 O O . ASP A 1 266 ? 24.474 8.934 -23.733 1.00 86.69 266 ASP A O 1
ATOM 2129 N N . PHE A 1 267 ? 24.894 6.978 -24.749 1.00 88.62 267 PHE A N 1
ATOM 2130 C CA . PHE A 1 267 ? 23.562 6.434 -24.470 1.00 88.62 267 PHE A CA 1
ATOM 2131 C C . PHE A 1 267 ? 23.307 6.276 -22.966 1.00 88.62 267 PHE A C 1
ATOM 2133 O O . PHE A 1 267 ? 22.248 6.679 -22.483 1.00 88.62 267 PHE A O 1
ATOM 2140 N N . ARG A 1 268 ? 24.267 5.725 -22.210 1.00 90.31 268 ARG A N 1
ATOM 2141 C CA . ARG A 1 268 ? 24.148 5.567 -20.749 1.00 90.31 268 ARG A CA 1
ATOM 2142 C C . ARG A 1 268 ? 24.021 6.918 -20.047 1.00 90.31 268 ARG A C 1
ATOM 2144 O O . ARG A 1 268 ? 23.150 7.076 -19.196 1.00 90.31 268 ARG A O 1
ATOM 2151 N N . LEU A 1 269 ? 24.834 7.901 -20.433 1.00 89.25 269 LEU A N 1
ATOM 2152 C CA . LEU A 1 269 ? 24.767 9.265 -19.900 1.00 89.25 269 LEU A CA 1
ATOM 2153 C C . LEU A 1 269 ? 23.430 9.941 -20.218 1.00 89.25 269 LEU A C 1
ATOM 2155 O O . LEU A 1 269 ? 22.898 10.664 -19.383 1.00 89.25 269 LEU A O 1
ATOM 2159 N N . MET A 1 270 ? 22.861 9.691 -21.397 1.00 89.31 270 MET A N 1
ATOM 2160 C CA . MET A 1 270 ? 21.546 10.206 -21.779 1.00 89.31 270 MET A CA 1
ATOM 2161 C C . MET A 1 270 ? 20.402 9.514 -21.021 1.00 89.31 270 MET A C 1
ATOM 2163 O O . MET A 1 270 ? 19.438 10.175 -20.630 1.00 89.31 270 MET A O 1
ATOM 2167 N N . ALA A 1 271 ? 20.468 8.190 -20.857 1.00 88.94 271 ALA A N 1
ATOM 2168 C CA . ALA A 1 271 ? 19.380 7.386 -20.306 1.00 88.94 271 ALA A CA 1
ATOM 2169 C C . ALA A 1 271 ? 19.318 7.423 -18.773 1.00 88.94 271 ALA A C 1
ATOM 2171 O O . ALA A 1 271 ? 18.215 7.446 -18.222 1.00 88.94 271 ALA A O 1
ATOM 2172 N N . THR A 1 272 ? 20.481 7.451 -18.116 1.00 91.19 272 THR A N 1
ATOM 2173 C CA . THR A 1 272 ? 20.647 7.470 -16.655 1.00 91.19 272 THR A CA 1
ATOM 2174 C C . THR A 1 272 ? 21.696 8.500 -16.214 1.00 91.19 272 THR A C 1
ATOM 2176 O O . THR A 1 272 ? 22.710 8.125 -15.618 1.00 91.19 272 THR A O 1
ATOM 2179 N N . PRO A 1 273 ? 21.510 9.796 -16.513 1.00 90.19 273 PRO A N 1
ATOM 2180 C CA . PRO A 1 273 ? 22.389 10.848 -16.010 1.00 90.19 273 PRO A CA 1
ATOM 2181 C C . PRO A 1 273 ? 22.379 10.926 -14.480 1.00 90.19 273 PRO A C 1
ATOM 2183 O O . PRO A 1 273 ? 21.443 10.479 -13.810 1.00 90.19 273 PRO A O 1
ATOM 2186 N N . GLU A 1 274 ? 23.403 11.566 -13.916 1.00 89.19 274 GLU A N 1
ATOM 2187 C CA . GLU A 1 274 ? 23.415 11.893 -12.492 1.00 89.19 274 GLU A CA 1
ATOM 2188 C C . GLU A 1 274 ? 22.219 12.781 -12.117 1.00 89.19 274 GLU A C 1
ATOM 2190 O O . GLU A 1 274 ? 21.880 13.764 -12.785 1.00 89.19 274 GLU A O 1
ATOM 2195 N N . TYR A 1 275 ? 21.564 12.439 -11.008 1.00 89.00 275 TYR A N 1
ATOM 2196 C CA . TYR A 1 275 ? 20.494 13.260 -10.464 1.00 89.00 275 TYR A CA 1
ATOM 2197 C C . TYR A 1 275 ? 21.077 14.425 -9.658 1.00 89.00 275 TYR A C 1
ATOM 2199 O O . TYR A 1 275 ? 21.618 14.215 -8.576 1.00 89.00 275 TYR A O 1
ATOM 2207 N N . ASN A 1 276 ? 20.899 15.648 -10.164 1.00 84.69 276 ASN A N 1
ATOM 2208 C CA . ASN A 1 276 ? 21.363 16.894 -9.537 1.00 84.69 276 ASN A CA 1
ATOM 2209 C C . ASN A 1 276 ? 20.211 17.792 -9.038 1.00 84.69 276 ASN A C 1
ATOM 2211 O O . ASN A 1 276 ? 20.367 19.006 -8.918 1.00 84.69 276 ASN A O 1
ATOM 2215 N N . GLY A 1 277 ? 19.029 17.219 -8.799 1.00 83.19 277 GLY A N 1
ATOM 2216 C CA . GLY A 1 277 ? 17.865 17.956 -8.301 1.00 83.19 277 GLY A CA 1
ATOM 2217 C C . GLY A 1 277 ? 17.787 18.013 -6.768 1.00 83.19 277 GLY A C 1
ATOM 2218 O O . GLY A 1 277 ? 18.571 17.356 -6.082 1.00 83.19 277 GLY A O 1
ATOM 2219 N N . PRO A 1 278 ? 16.821 18.770 -6.215 1.00 83.12 278 PRO A N 1
ATOM 2220 C CA . PRO A 1 278 ? 16.589 18.837 -4.773 1.00 83.12 278 PRO A CA 1
ATOM 2221 C C . PRO A 1 278 ? 16.125 17.488 -4.207 1.00 83.12 278 PRO A C 1
ATOM 2223 O O . PRO A 1 278 ? 15.785 16.558 -4.951 1.00 83.12 278 PRO A O 1
ATOM 2226 N N . ASP A 1 279 ? 16.067 17.382 -2.882 1.00 79.81 279 ASP A N 1
ATOM 2227 C CA . ASP A 1 279 ? 15.500 16.205 -2.239 1.00 79.81 279 ASP A CA 1
ATOM 2228 C C . ASP A 1 279 ? 14.026 16.011 -2.603 1.00 79.81 279 ASP A C 1
ATOM 2230 O O . ASP A 1 279 ? 13.233 16.946 -2.690 1.00 79.81 279 ASP A O 1
ATOM 2234 N N . VAL A 1 280 ? 13.672 14.760 -2.902 1.00 80.06 280 VAL A N 1
ATOM 2235 C CA . VAL A 1 280 ? 12.412 14.451 -3.593 1.00 80.06 280 VAL A CA 1
ATOM 2236 C C . VAL A 1 280 ? 11.226 14.383 -2.638 1.00 80.06 280 VAL A C 1
ATOM 2238 O O . VAL A 1 280 ? 10.114 14.732 -3.033 1.00 80.06 280 VAL A O 1
ATOM 2241 N N . LEU A 1 281 ? 11.455 13.886 -1.418 1.00 77.25 281 LEU A N 1
ATOM 2242 C CA . LEU A 1 281 ? 10.428 13.634 -0.401 1.00 77.25 281 LEU A CA 1
ATOM 2243 C C . LEU A 1 281 ? 10.868 14.147 0.984 1.00 77.25 281 LEU A C 1
ATOM 2245 O O . LEU A 1 281 ? 10.517 13.546 2.003 1.00 77.25 281 LEU A O 1
ATOM 2249 N N . ASP A 1 282 ? 11.659 15.220 1.029 1.00 69.31 282 ASP A N 1
ATOM 2250 C CA . ASP A 1 282 ? 12.041 15.834 2.300 1.00 69.31 282 ASP A CA 1
ATOM 2251 C C . ASP A 1 282 ? 10.894 16.658 2.881 1.00 69.31 282 ASP A C 1
ATOM 2253 O O . ASP A 1 282 ? 10.159 17.340 2.171 1.00 69.31 282 ASP A O 1
ATOM 2257 N N . ALA A 1 283 ? 10.738 16.537 4.198 1.00 52.81 283 ALA A N 1
ATOM 2258 C CA . ALA A 1 283 ? 9.730 17.242 4.980 1.00 52.81 283 ALA A CA 1
ATOM 2259 C C . ALA A 1 283 ? 10.268 18.542 5.604 1.00 52.81 283 ALA A C 1
ATOM 2261 O O . ALA A 1 283 ? 9.519 19.218 6.297 1.00 52.81 283 ALA A O 1
ATOM 2262 N N . ASP A 1 284 ? 11.534 18.896 5.363 1.00 52.00 284 ASP A N 1
ATOM 2263 C CA . ASP A 1 284 ? 12.191 20.016 6.039 1.00 52.00 284 ASP A CA 1
ATOM 2264 C C . ASP A 1 284 ? 12.414 21.190 5.070 1.00 52.00 284 ASP A C 1
ATOM 2266 O O . ASP A 1 284 ? 13.535 21.534 4.700 1.00 52.00 284 ASP A O 1
ATOM 2270 N N . THR A 1 285 ? 11.313 21.836 4.690 1.00 43.06 285 THR A N 1
ATOM 2271 C CA . THR A 1 285 ? 11.283 23.294 4.500 1.00 43.06 285 THR A CA 1
ATOM 2272 C C . THR A 1 285 ? 10.044 23.842 5.200 1.00 43.06 285 THR A C 1
ATOM 2274 O O . THR A 1 285 ? 9.082 24.205 4.531 1.00 43.06 285 THR A O 1
ATOM 2277 N N . GLU A 1 286 ? 10.051 23.791 6.535 1.00 31.41 286 GLU A N 1
ATOM 2278 C CA . GLU A 1 286 ? 9.612 24.846 7.475 1.00 31.41 286 GLU A CA 1
ATOM 2279 C C . GLU A 1 286 ? 9.781 24.397 8.936 1.00 31.41 286 GLU A C 1
ATOM 2281 O O . GLU A 1 286 ? 9.227 23.344 9.324 1.00 31.41 286 GLU A O 1
#

Radius of gyration: 27.46 Å; chains: 1; bounding box: 65×40×82 Å

pLDDT: mean 89.4, std 10.73, range [31.41, 98.62]

Organism: NCBI:txid2026239

Secondary structure (DSSP, 8-state):
--TTGGG-SEEEEEEEEEETTEEEEEEEESS-EEEEETTEEEEEPTT-EEEEESSGGGB-SSSS-EE-TT-EE-TT-EE-TT-EE-TT-EE-TT-EEESS-EE-SSEEE-TT-EEES-EE-SEEETSHHHHHHHHHHHHHHHHHHHHHHHHHHHHHHHTTS-HHHHHHHHHHHHH-PPPTT--HHHHHHHHHHHHHHHHHHHHHHHHHHHHHHHHHTTTTT-HHHHHHHHHHHHHHHHHHHHHHHHHHHHHHH-HHHHTTT--HHHHHHHHS----S--SS-----